Protein AF-A0A318UN88-F1 (afdb_monomer_lite)

Secondary structure (DSSP, 8-state):
-PPPPP----------------------------------------------------HHHHHHHHHHHHHHT-HHHHHHTEEEEEE-SGGGSSSHHHHHHHHHHHHH-TTTHHHHIIIIITEEEHHHIIIIIHHHHT-HHHHTTTT-TTTEEEEE-TTSGGGGTTSTT--HHHHHHPPEEEEEEEEE--BTTB--EEEEEEEEEETTEEEEEEEEEE-

Radius of gyration: 24.65 Å; chains: 1; bounding box: 78×68×44 Å

Sequence (219 aa):
MRKPFAFNAFYPDRTRLKYLLVLLPVFLSCSHGKSAEGQQGKAAAMTVAKAQGHSGENIEEVWKDFAQAIVANDAKRIAQLSADCIRCSECVINTPAEDDAFNDFKDENPDSWYDKLNTELSYIPIDRFIKEDEKLIFDQAAKSRLMDPSKVKIMDDNVNKKLYEKSCVAEQSDLDEAKLKEVLVTVSGPSNKSEGIQKVFTFIDTEEGYKFCGYSTIP

Foldseek 3Di:
DDDDDDPPPPDPPPPDPDDPDDDDDDDDDDDDDDDDDDDDDDDDPPPPPPPDDQVPDDVVVLLVQCLVCLLVLVLVSVCVQAFQWAQALCLCCVDPVSVVVLVVVCVVVVPCSVVCSQPPVRTGGSVCCSVPPSCSLCPPLNSVFSPPPVFKDKDWDLVCLVSCCVQNADPNVQSPVKTKMKIWGFSFPDDPVDNGKIKIWIWIGDSSGTHTHYIDMDD

Structure (mmCIF, N/CA/C/O backbone):
data_AF-A0A318UN88-F1
#
_entry.id   AF-A0A318UN88-F1
#
loop_
_atom_site.group_PDB
_atom_site.id
_atom_site.type_symbol
_atom_site.label_atom_id
_atom_site.label_alt_id
_atom_site.label_comp_id
_atom_site.label_asym_id
_atom_site.label_entity_id
_atom_site.label_seq_id
_atom_site.pdbx_PDB_ins_code
_atom_site.Cartn_x
_atom_site.Cartn_y
_atom_site.Cartn_z
_atom_site.occupancy
_atom_site.B_iso_or_equiv
_atom_site.auth_seq_id
_atom_site.auth_comp_id
_atom_site.auth_asym_id
_atom_site.auth_atom_id
_atom_site.pdbx_PDB_model_num
ATOM 1 N N . MET A 1 1 ? 22.418 -16.061 -27.429 1.00 34.44 1 MET A N 1
ATOM 2 C CA . MET A 1 1 ? 20.969 -16.240 -27.661 1.00 34.44 1 MET A CA 1
ATOM 3 C C . MET A 1 1 ? 20.295 -16.419 -26.308 1.00 34.44 1 MET A C 1
ATOM 5 O O . MET A 1 1 ? 20.389 -17.497 -25.735 1.00 34.44 1 MET A O 1
ATOM 9 N N . ARG A 1 2 ? 19.734 -15.345 -25.740 1.00 33.00 2 ARG A N 1
ATOM 10 C CA . ARG A 1 2 ? 18.928 -15.400 -24.510 1.00 33.00 2 ARG A CA 1
ATOM 11 C C . ARG A 1 2 ? 17.465 -15.547 -24.931 1.00 33.00 2 ARG A C 1
ATOM 13 O O . ARG A 1 2 ? 17.043 -14.880 -25.869 1.00 33.00 2 ARG A O 1
ATOM 20 N N . LYS A 1 3 ? 16.746 -16.491 -24.323 1.00 27.20 3 LYS A N 1
ATOM 21 C CA . LYS A 1 3 ? 15.313 -16.704 -24.573 1.00 27.20 3 LYS A CA 1
ATOM 22 C C . LYS A 1 3 ? 14.519 -15.530 -23.976 1.00 27.20 3 LYS A C 1
ATOM 24 O O . LYS A 1 3 ? 14.913 -15.079 -22.903 1.00 27.20 3 LYS A O 1
ATOM 29 N N . PRO A 1 4 ? 13.422 -15.081 -24.607 1.00 32.44 4 PRO A N 1
ATOM 30 C CA . PRO A 1 4 ? 12.518 -14.122 -23.986 1.00 32.44 4 PRO A CA 1
ATOM 31 C C . PRO A 1 4 ? 11.815 -14.789 -22.799 1.00 32.44 4 PRO A C 1
ATOM 33 O O . PRO A 1 4 ? 11.343 -15.927 -22.905 1.00 32.44 4 PRO A O 1
ATOM 36 N N . PHE A 1 5 ? 11.793 -14.102 -21.659 1.00 36.44 5 PHE A N 1
ATOM 37 C CA . PHE A 1 5 ? 10.977 -14.483 -20.513 1.00 36.44 5 PHE A CA 1
ATOM 38 C C . PHE A 1 5 ? 9.578 -13.920 -20.764 1.00 36.44 5 PHE A C 1
ATOM 40 O O . PHE A 1 5 ? 9.408 -12.715 -20.914 1.00 36.44 5 PHE A O 1
ATOM 47 N N . ALA A 1 6 ? 8.586 -14.797 -20.893 1.00 30.64 6 ALA A N 1
ATOM 48 C CA . ALA A 1 6 ? 7.203 -14.378 -21.042 1.00 30.64 6 ALA A CA 1
ATOM 49 C C . ALA A 1 6 ? 6.709 -13.808 -19.707 1.00 30.64 6 ALA A C 1
ATOM 51 O O . ALA A 1 6 ? 6.769 -14.498 -18.685 1.00 30.64 6 ALA A O 1
ATOM 52 N N . PHE A 1 7 ? 6.174 -12.587 -19.734 1.00 35.38 7 PHE A N 1
ATOM 53 C CA . PHE A 1 7 ? 5.251 -12.079 -18.721 1.00 35.38 7 PHE A CA 1
ATOM 54 C C . PHE A 1 7 ? 3.983 -12.949 -18.795 1.00 35.38 7 PHE A C 1
ATOM 56 O O . PHE A 1 7 ? 3.007 -12.631 -19.470 1.00 35.38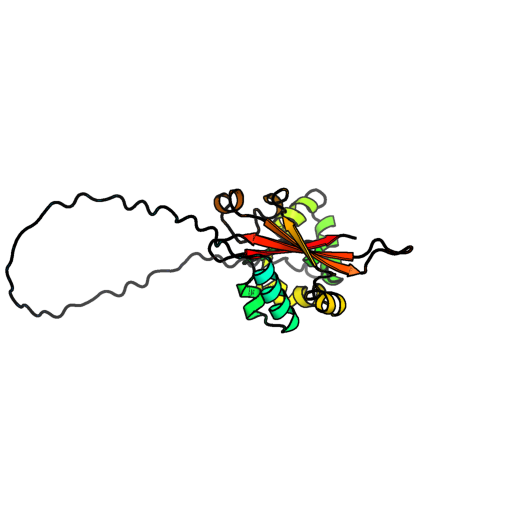 7 PHE A O 1
ATOM 63 N N . ASN A 1 8 ? 4.033 -14.142 -18.199 1.00 31.34 8 ASN A N 1
ATOM 64 C CA . ASN A 1 8 ? 2.868 -15.008 -18.094 1.00 31.34 8 ASN A CA 1
ATOM 65 C C . ASN A 1 8 ? 1.922 -14.376 -17.076 1.00 31.34 8 ASN A C 1
ATOM 67 O O . ASN A 1 8 ? 2.037 -14.613 -15.875 1.00 31.34 8 ASN A O 1
ATOM 71 N N . ALA A 1 9 ? 0.970 -13.593 -17.577 1.00 36.62 9 ALA A N 1
ATOM 72 C CA . ALA A 1 9 ? -0.276 -13.300 -16.892 1.00 36.62 9 ALA A CA 1
ATOM 73 C C . ALA A 1 9 ? -1.020 -14.628 -16.664 1.00 36.62 9 ALA A C 1
ATOM 75 O O . ALA A 1 9 ? -1.840 -15.060 -17.472 1.00 36.62 9 ALA A O 1
ATOM 76 N N . PHE A 1 10 ? -0.679 -15.329 -15.584 1.00 29.14 10 PHE A N 1
ATOM 77 C CA . PHE A 1 10 ? -1.391 -16.521 -15.146 1.00 29.14 10 PHE A CA 1
ATOM 78 C C . PHE A 1 10 ? -2.562 -16.076 -14.265 1.00 29.14 10 PHE A C 1
ATOM 80 O O . PHE A 1 10 ? -2.511 -16.167 -13.044 1.00 29.14 10 PHE A O 1
ATOM 87 N N . TYR A 1 11 ? -3.614 -15.557 -14.897 1.00 35.97 11 TYR A N 1
ATOM 88 C CA . TYR A 1 11 ? -4.925 -15.444 -14.264 1.00 35.97 11 TYR A CA 1
ATOM 89 C C . TYR A 1 11 ? -5.583 -16.832 -14.278 1.00 35.97 11 TYR A C 1
ATOM 91 O O . TYR A 1 11 ? -5.846 -17.358 -15.363 1.00 35.97 11 TYR A O 1
ATOM 99 N N . PRO A 1 12 ? -5.873 -17.468 -13.128 1.00 30.11 12 PRO A N 1
ATOM 100 C CA . PRO A 1 12 ? -6.731 -18.640 -13.125 1.00 30.11 12 PRO A CA 1
ATOM 101 C C . PRO A 1 12 ? -8.183 -18.212 -13.374 1.00 30.11 12 PRO A C 1
ATOM 103 O O . PRO A 1 12 ? -8.845 -17.630 -12.517 1.00 30.11 12 PRO A O 1
ATOM 106 N N . ASP A 1 13 ? -8.670 -18.544 -14.568 1.00 28.44 13 ASP A N 1
ATOM 107 C CA . ASP A 1 13 ? -10.077 -18.554 -14.964 1.00 28.44 13 ASP A CA 1
ATOM 108 C C . ASP A 1 13 ? -10.917 -19.353 -13.941 1.00 28.44 13 ASP A C 1
ATOM 110 O O . ASP A 1 13 ? -10.874 -20.586 -13.887 1.00 28.44 13 ASP A O 1
ATOM 114 N N . ARG A 1 14 ? -11.684 -18.651 -13.093 1.00 38.00 14 ARG A N 1
ATOM 115 C CA . ARG A 1 14 ? -12.707 -19.248 -12.218 1.00 38.00 14 ARG A CA 1
ATOM 116 C C . ARG A 1 14 ? -14.012 -19.460 -12.990 1.00 38.00 14 ARG A C 1
ATOM 118 O O . ARG A 1 14 ? -15.069 -18.984 -12.589 1.00 38.00 14 ARG A O 1
ATOM 125 N N . THR A 1 15 ? -13.986 -20.262 -14.049 1.00 38.62 15 THR A N 1
ATOM 126 C CA . THR A 1 15 ? -15.204 -20.877 -14.585 1.00 38.62 15 THR A CA 1
ATOM 127 C C . THR A 1 15 ? -15.070 -22.394 -14.615 1.00 38.62 15 THR A C 1
ATOM 129 O O . THR A 1 15 ? -14.500 -22.976 -15.532 1.00 38.62 15 THR A O 1
ATOM 132 N N . ARG A 1 16 ? -15.623 -23.050 -13.579 1.00 34.69 16 ARG A N 1
ATOM 133 C CA . ARG A 1 16 ? -16.322 -24.360 -13.611 1.00 34.69 16 ARG A CA 1
ATOM 134 C C . ARG A 1 16 ? -16.465 -24.933 -12.198 1.00 34.69 16 ARG A C 1
ATOM 136 O O . ARG A 1 16 ? -15.817 -25.913 -11.842 1.00 34.69 16 ARG A O 1
ATOM 143 N N . LEU A 1 17 ? -17.409 -24.403 -11.422 1.00 34.25 17 LEU A N 1
ATOM 144 C CA . LEU A 1 17 ? -18.038 -25.207 -10.375 1.00 34.25 17 LEU A CA 1
ATOM 145 C C . LEU A 1 17 ? -19.145 -26.036 -11.044 1.00 34.25 17 LEU A C 1
ATOM 147 O O . LEU A 1 17 ? -20.281 -25.595 -11.204 1.00 34.25 17 LEU A O 1
ATOM 151 N N . LYS A 1 18 ? -18.786 -27.222 -11.547 1.00 36.69 18 LYS A N 1
ATOM 152 C CA . LYS A 1 18 ? -19.774 -28.194 -12.026 1.00 36.69 18 LYS A CA 1
ATOM 153 C C . LYS A 1 18 ? -20.404 -28.859 -10.808 1.00 36.69 18 LYS A C 1
ATOM 155 O O . LYS A 1 18 ? -19.759 -29.658 -10.136 1.00 36.69 18 LYS A O 1
ATOM 160 N N . TYR A 1 19 ? -21.661 -28.514 -10.551 1.00 40.12 19 TYR A N 1
ATOM 161 C CA . TYR A 1 19 ? -22.560 -29.228 -9.653 1.00 40.12 19 TYR A CA 1
ATOM 162 C C . TYR A 1 19 ? -22.506 -30.734 -9.938 1.00 40.12 19 TYR A C 1
ATOM 164 O O . TYR A 1 1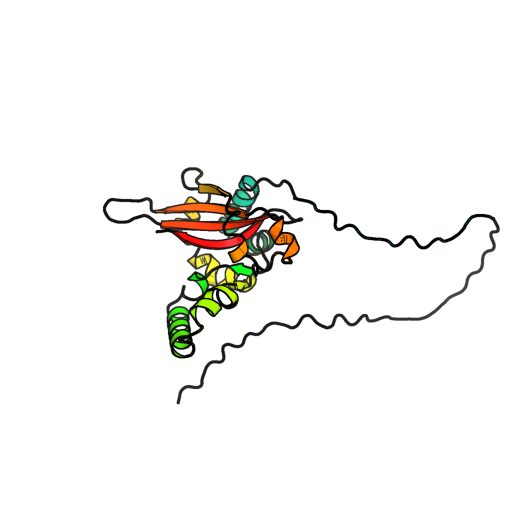9 ? -22.912 -31.179 -11.013 1.00 40.12 19 TYR A O 1
ATOM 172 N N . LEU A 1 20 ? -22.020 -31.522 -8.975 1.00 36.34 20 LEU A N 1
ATOM 173 C CA . LEU A 1 20 ? -22.226 -32.965 -8.975 1.00 36.34 20 LEU A CA 1
ATOM 174 C C . LEU A 1 20 ? -23.536 -33.245 -8.235 1.00 36.34 20 LEU A C 1
ATOM 176 O O . LEU A 1 20 ? -23.592 -33.348 -7.013 1.00 36.34 20 LEU A O 1
ATOM 180 N N . LEU A 1 21 ? -24.608 -33.293 -9.015 1.00 36.00 21 LEU A N 1
ATOM 181 C CA . LEU A 1 21 ? -25.939 -33.693 -8.592 1.00 36.00 21 LEU A CA 1
ATOM 182 C C . LEU A 1 21 ? -25.949 -35.231 -8.534 1.00 36.00 21 LEU A C 1
ATOM 184 O O . LEU A 1 21 ? -26.027 -35.889 -9.569 1.00 36.00 21 LEU A O 1
ATOM 188 N N . VAL A 1 22 ? -25.802 -35.813 -7.341 1.00 41.47 22 VAL A N 1
ATOM 189 C CA . VAL A 1 22 ? -25.997 -37.258 -7.141 1.00 41.47 22 VAL A CA 1
ATOM 190 C C . VAL A 1 22 ? -27.464 -37.489 -6.800 1.00 41.47 22 VAL A C 1
ATOM 192 O O . VAL A 1 22 ? -27.947 -37.081 -5.747 1.00 41.47 22 VAL A O 1
ATOM 195 N N . LEU A 1 23 ? -28.175 -38.120 -7.732 1.00 38.22 23 LEU A N 1
ATOM 196 C CA . LEU A 1 23 ? -29.548 -38.583 -7.580 1.00 38.22 23 LEU A CA 1
ATOM 197 C C . LEU A 1 23 ? -29.583 -40.081 -7.232 1.00 38.22 23 LEU A C 1
ATOM 199 O O . LEU A 1 23 ? -28.820 -40.858 -7.803 1.00 38.22 23 LEU A O 1
ATOM 203 N N . LEU A 1 24 ? -30.605 -40.423 -6.427 1.00 33.75 24 LEU A N 1
ATOM 204 C CA . LEU A 1 24 ? -31.294 -41.721 -6.221 1.00 33.75 24 LEU A CA 1
ATOM 205 C C . LEU A 1 24 ? -30.850 -42.606 -5.031 1.00 33.75 24 LEU A C 1
ATOM 207 O O . LEU A 1 24 ? -29.667 -42.633 -4.711 1.00 33.75 24 LEU A O 1
ATOM 211 N N . PRO A 1 25 ? -31.741 -43.470 -4.472 1.00 44.00 25 PRO A N 1
ATOM 212 C CA . PRO A 1 25 ? -33.216 -43.439 -4.436 1.00 44.00 25 PRO A CA 1
ATOM 213 C C . PRO A 1 25 ? -33.859 -43.772 -3.060 1.00 44.00 25 PRO A C 1
ATOM 215 O O . PRO A 1 25 ? -33.329 -44.511 -2.239 1.00 44.00 25 PRO A O 1
ATOM 218 N N . VAL A 1 26 ? -35.074 -43.236 -2.889 1.00 40.16 26 VAL A N 1
ATOM 219 C CA . VAL A 1 26 ? -36.307 -43.808 -2.300 1.00 40.16 26 VAL A CA 1
ATOM 220 C C . VAL A 1 26 ? -36.186 -45.054 -1.400 1.00 40.16 26 VAL A C 1
ATOM 222 O O . VAL A 1 26 ? -35.977 -46.158 -1.894 1.00 40.16 26 VAL A O 1
ATOM 225 N N . PHE A 1 27 ? -36.581 -44.907 -0.128 1.00 39.31 27 PHE A N 1
ATOM 226 C CA . PHE A 1 27 ? -37.390 -45.922 0.556 1.00 39.31 27 PHE A CA 1
ATOM 227 C C . PHE A 1 27 ? -38.636 -45.294 1.185 1.00 39.31 27 PHE A C 1
ATOM 229 O O . PHE A 1 27 ? -38.575 -44.312 1.923 1.00 39.31 27 PHE A O 1
ATOM 236 N N . LEU A 1 28 ? -39.772 -45.893 0.823 1.00 41.41 28 LEU A N 1
ATOM 237 C CA . LEU A 1 28 ? -41.114 -45.677 1.341 1.00 41.41 28 LEU A CA 1
ATOM 238 C C . LEU A 1 28 ? -41.165 -45.809 2.867 1.00 41.41 28 LEU A C 1
ATOM 240 O O . LEU A 1 28 ? -40.676 -46.791 3.421 1.00 41.41 28 LEU A O 1
ATOM 244 N N . SER A 1 29 ? -41.945 -44.944 3.509 1.00 36.94 29 SER A N 1
ATOM 245 C CA . SER A 1 29 ? -42.891 -45.372 4.544 1.00 36.94 29 SER A CA 1
ATOM 246 C C . SER A 1 29 ? -44.048 -44.383 4.617 1.00 36.94 29 SER A C 1
ATOM 248 O O . SER A 1 29 ? -43.879 -43.211 4.940 1.00 36.94 29 SER A O 1
ATOM 250 N N . CYS A 1 30 ? -45.231 -44.875 4.254 1.00 32.41 30 CYS A N 1
ATOM 251 C CA . CYS A 1 30 ? -46.500 -44.197 4.442 1.00 32.41 30 CYS A CA 1
ATOM 252 C C . CYS A 1 30 ? -46.832 -44.096 5.933 1.00 32.41 30 CYS A C 1
ATOM 254 O O . CYS A 1 30 ? -46.839 -45.107 6.631 1.00 32.41 30 CYS A O 1
ATOM 256 N N . SER A 1 31 ? -47.283 -42.929 6.375 1.00 42.03 31 SER A N 1
ATOM 257 C CA . SER A 1 31 ? -48.245 -42.836 7.470 1.00 42.03 31 SER A CA 1
ATOM 258 C C . SER A 1 31 ? -49.208 -41.679 7.206 1.00 42.03 31 SER A C 1
ATOM 260 O O . SER A 1 31 ? -48.830 -40.564 6.859 1.00 42.03 31 SER A O 1
ATOM 262 N N . HIS A 1 32 ? -50.491 -42.027 7.263 1.00 36.50 32 HIS A N 1
ATOM 263 C CA . HIS A 1 32 ? -51.641 -41.173 7.008 1.00 36.50 32 HIS A CA 1
ATOM 264 C C . HIS A 1 32 ? -51.808 -40.121 8.111 1.00 36.50 32 HIS A C 1
ATOM 266 O O . HIS A 1 32 ? -51.834 -40.465 9.290 1.00 36.50 32 HIS A O 1
ATOM 272 N N . GLY A 1 33 ? -52.066 -38.874 7.719 1.00 35.12 33 GLY A N 1
ATOM 273 C CA . GLY A 1 33 ? -52.578 -37.828 8.603 1.00 35.12 33 GLY A CA 1
ATOM 274 C C . GLY A 1 33 ? -53.241 -36.720 7.790 1.00 35.12 33 GLY A C 1
ATOM 275 O O . GLY A 1 33 ? -52.561 -35.951 7.122 1.00 35.12 33 GLY A O 1
ATOM 276 N N . LYS A 1 34 ? -54.577 -36.684 7.799 1.00 36.00 34 LYS A N 1
ATOM 277 C CA . LYS A 1 34 ? -55.416 -35.646 7.179 1.00 36.00 34 LYS A CA 1
ATOM 278 C C . LYS A 1 34 ? -55.437 -34.371 8.035 1.00 36.00 34 LYS A C 1
ATOM 280 O O . LYS A 1 34 ? -55.620 -34.486 9.240 1.00 36.00 34 LYS A O 1
ATOM 285 N N . SER A 1 35 ? -55.356 -33.210 7.380 1.00 33.84 35 SER A N 1
ATOM 286 C CA . SER A 1 35 ? -56.120 -31.957 7.607 1.00 33.84 35 SER A CA 1
ATOM 287 C C . SER A 1 35 ? -55.414 -30.844 6.817 1.00 33.84 35 SER A C 1
ATOM 289 O O . SER A 1 35 ? -54.218 -30.663 6.982 1.00 33.84 35 SER A O 1
ATOM 291 N N . ALA A 1 36 ? -55.993 -30.295 5.749 1.00 32.84 36 ALA A N 1
ATOM 292 C CA . ALA A 1 36 ? -57.084 -29.315 5.665 1.00 32.84 36 ALA A CA 1
ATOM 293 C C . ALA A 1 36 ? -56.546 -27.875 5.511 1.00 32.84 36 ALA A C 1
ATOM 295 O O . ALA A 1 36 ? -55.803 -27.392 6.352 1.00 32.84 36 ALA A O 1
ATOM 296 N N . GLU A 1 37 ? -57.009 -27.253 4.419 1.00 29.58 37 GLU A N 1
ATOM 297 C CA . GLU A 1 37 ? -57.093 -25.816 4.111 1.00 29.58 37 GLU A CA 1
ATOM 298 C C . GLU A 1 37 ? -55.830 -24.981 3.843 1.00 29.58 37 GLU A C 1
ATOM 300 O O . GLU A 1 37 ? -54.922 -24.873 4.655 1.00 29.58 37 GLU A O 1
ATOM 305 N N . GLY A 1 38 ? -55.889 -24.239 2.725 1.00 28.09 38 GLY A N 1
ATOM 306 C CA . GLY A 1 38 ? -55.482 -22.832 2.742 1.00 28.09 38 GLY A CA 1
ATOM 307 C C . GLY A 1 38 ? -54.540 -22.352 1.636 1.00 28.09 38 GLY A C 1
ATOM 308 O O . GLY A 1 38 ? -53.333 -22.378 1.793 1.00 28.09 38 GLY A O 1
ATOM 309 N N . GLN A 1 39 ? -55.139 -21.774 0.589 1.00 32.56 39 GLN A N 1
ATOM 310 C CA . GLN A 1 39 ? -54.700 -20.542 -0.098 1.00 32.56 39 GLN A CA 1
ATOM 311 C C . GLN A 1 39 ? -53.448 -20.522 -1.010 1.00 32.56 39 GLN A C 1
ATOM 313 O O . GLN A 1 39 ? -52.303 -20.444 -0.589 1.00 32.56 39 GLN A O 1
ATOM 318 N N . GLN A 1 40 ? -53.755 -20.412 -2.312 1.00 32.62 40 GLN A N 1
ATOM 319 C CA . GLN A 1 40 ? -53.240 -19.417 -3.274 1.00 32.62 40 GLN A CA 1
ATOM 320 C C . GLN A 1 40 ? -51.746 -19.050 -3.211 1.00 32.62 40 GLN A C 1
ATOM 322 O O . GLN A 1 40 ? -51.346 -18.043 -2.632 1.00 32.62 40 GLN A O 1
ATOM 327 N N . GLY A 1 41 ? -50.945 -19.775 -3.994 1.00 30.14 41 GLY A N 1
ATOM 328 C CA . GLY A 1 41 ? -49.630 -19.314 -4.428 1.00 30.14 41 GLY A CA 1
ATOM 329 C C . GLY A 1 41 ? -49.745 -18.188 -5.459 1.00 30.14 41 GLY A C 1
ATOM 330 O O . GLY A 1 41 ? -49.973 -18.441 -6.641 1.00 30.14 41 GLY A O 1
ATOM 331 N N . LYS A 1 42 ? -49.555 -16.939 -5.024 1.00 37.97 42 LYS A N 1
ATOM 332 C CA . LYS A 1 42 ? -48.996 -15.890 -5.885 1.00 37.97 42 LYS A CA 1
ATOM 333 C C . LYS A 1 42 ? -47.484 -15.933 -5.714 1.00 37.97 42 LYS A C 1
ATOM 335 O O . LYS A 1 42 ? -46.987 -15.775 -4.604 1.00 37.97 42 LYS A O 1
ATOM 340 N N . ALA A 1 43 ? -46.772 -16.165 -6.813 1.00 35.94 43 ALA A N 1
ATOM 341 C CA . ALA A 1 43 ? -45.325 -16.043 -6.869 1.00 35.94 43 ALA A CA 1
ATOM 342 C C . ALA A 1 43 ? -44.938 -14.605 -6.496 1.00 35.94 43 ALA A C 1
ATOM 344 O O . ALA A 1 43 ? -45.146 -13.673 -7.273 1.00 35.94 43 ALA A O 1
ATOM 345 N N . ALA A 1 44 ? -44.421 -14.423 -5.283 1.00 34.44 44 ALA A N 1
ATOM 346 C CA . ALA A 1 44 ? -43.698 -13.218 -4.935 1.00 34.44 44 ALA A CA 1
ATOM 347 C C . ALA A 1 44 ? -42.365 -13.280 -5.683 1.00 34.44 44 ALA A C 1
ATOM 349 O O . ALA A 1 44 ? -41.550 -14.172 -5.441 1.00 34.44 44 ALA A O 1
ATOM 350 N N . ALA A 1 45 ? -42.170 -12.360 -6.627 1.00 35.38 45 ALA A N 1
ATOM 351 C CA . ALA A 1 45 ? -40.845 -12.050 -7.128 1.00 35.38 45 ALA A CA 1
ATOM 352 C C . ALA A 1 45 ? -40.006 -11.636 -5.916 1.00 35.38 45 ALA A C 1
ATOM 354 O O . ALA A 1 45 ? -40.239 -10.590 -5.310 1.00 35.38 45 ALA A O 1
ATOM 355 N N . MET A 1 46 ? -39.096 -12.517 -5.510 1.00 32.25 46 MET A N 1
ATOM 356 C CA . MET A 1 46 ? -38.146 -12.257 -4.444 1.00 32.25 46 MET A CA 1
ATOM 357 C C . MET A 1 46 ? -37.065 -11.359 -5.040 1.00 32.25 46 MET A C 1
ATOM 359 O O . MET A 1 46 ? -36.009 -11.817 -5.467 1.00 32.25 46 MET A O 1
ATOM 363 N N . THR A 1 47 ? -37.371 -10.070 -5.154 1.00 36.16 47 THR A N 1
ATOM 364 C CA . THR A 1 47 ? -36.350 -9.056 -5.378 1.00 36.16 47 THR A CA 1
ATOM 365 C C . THR A 1 47 ? -35.540 -9.011 -4.091 1.00 36.16 47 THR A C 1
ATOM 367 O O . THR A 1 47 ? -35.971 -8.435 -3.093 1.00 36.16 47 THR A O 1
ATOM 370 N N . VAL A 1 48 ? -34.401 -9.700 -4.079 1.00 38.38 48 VAL A N 1
ATOM 371 C CA . VAL A 1 48 ? -33.392 -9.512 -3.040 1.00 38.38 48 VAL A CA 1
ATOM 372 C C . VAL A 1 48 ? -32.864 -8.099 -3.248 1.00 38.38 48 VAL A C 1
ATOM 374 O O . VAL A 1 48 ? -32.035 -7.857 -4.121 1.00 38.38 48 VAL A O 1
ATOM 377 N N . ALA A 1 49 ? -33.417 -7.140 -2.508 1.00 40.72 49 ALA A N 1
ATOM 378 C CA . ALA A 1 49 ? -32.763 -5.859 -2.327 1.00 40.72 49 ALA A CA 1
ATOM 379 C C . ALA A 1 49 ? -31.407 -6.159 -1.676 1.00 40.72 49 ALA A C 1
ATOM 381 O O . ALA A 1 49 ? -31.367 -6.723 -0.580 1.00 40.72 49 ALA A O 1
ATOM 382 N N . LYS A 1 50 ? -30.312 -5.855 -2.384 1.00 35.25 50 LYS A N 1
ATOM 383 C CA . LYS A 1 50 ? -28.955 -5.875 -1.829 1.00 35.25 50 LYS A CA 1
ATOM 384 C C . LYS A 1 50 ? -28.995 -4.946 -0.614 1.00 35.25 50 LYS A C 1
ATOM 386 O O . LYS A 1 50 ? -29.315 -3.766 -0.750 1.00 35.25 50 LYS A O 1
ATOM 391 N N . ALA A 1 51 ? -28.832 -5.509 0.579 1.00 37.34 51 ALA A N 1
ATOM 392 C CA . ALA A 1 51 ? -28.831 -4.741 1.809 1.00 37.34 51 ALA A CA 1
ATOM 393 C C . ALA A 1 51 ? -27.547 -3.910 1.822 1.00 37.34 51 ALA A C 1
ATOM 395 O O . ALA A 1 51 ? -26.488 -4.420 2.156 1.00 37.34 51 ALA A O 1
ATOM 396 N N . GLN A 1 52 ? -27.650 -2.647 1.411 1.00 43.47 52 GLN A N 1
ATOM 397 C CA . GLN A 1 52 ? -26.572 -1.670 1.505 1.00 43.47 52 GLN A CA 1
ATOM 398 C C . GLN A 1 52 ? -26.233 -1.458 2.984 1.00 43.47 52 GLN A C 1
ATOM 400 O O . GLN A 1 52 ? -26.933 -0.746 3.706 1.00 43.47 52 GLN A O 1
ATOM 405 N N . GLY A 1 53 ? -25.182 -2.129 3.446 1.00 42.00 53 GLY A N 1
ATOM 406 C CA . GLY A 1 53 ? -24.620 -1.962 4.775 1.00 42.00 53 GLY A CA 1
ATOM 407 C C . GLY A 1 53 ? -23.277 -1.260 4.676 1.00 42.00 53 GLY A C 1
ATOM 408 O O . GLY A 1 53 ? -22.261 -1.913 4.496 1.00 42.00 53 GLY A O 1
ATOM 409 N N . HIS A 1 54 ? -23.255 0.065 4.824 1.00 52.88 54 HIS A N 1
ATOM 410 C CA . HIS A 1 54 ? -22.037 0.735 5.278 1.00 52.88 54 HIS A CA 1
ATOM 411 C C . HIS A 1 54 ? -21.752 0.218 6.690 1.00 52.88 54 HIS A C 1
ATOM 413 O O . HIS A 1 54 ? -22.572 0.427 7.588 1.00 52.88 54 HIS A O 1
ATOM 419 N N . SER A 1 55 ? -20.622 -0.462 6.879 1.00 56.88 55 SER A N 1
ATOM 420 C CA . SER A 1 55 ? -20.278 -1.145 8.135 1.00 56.88 55 SER A CA 1
ATOM 421 C C . SER A 1 55 ? -20.237 -0.210 9.354 1.00 56.88 55 SER A C 1
ATOM 423 O O . SER A 1 55 ? -20.336 -0.661 10.493 1.00 56.88 55 SER A O 1
ATOM 425 N N . GLY A 1 56 ? -20.119 1.108 9.138 1.00 60.09 56 GLY A N 1
ATOM 426 C CA . GLY A 1 56 ? -20.010 2.093 10.214 1.00 60.09 56 GLY A CA 1
ATOM 427 C C . GLY A 1 56 ? -18.729 1.934 11.037 1.00 60.09 56 GLY A C 1
ATOM 428 O O . GLY A 1 56 ? -18.598 2.595 12.067 1.00 60.09 56 GLY A O 1
ATOM 429 N N . GLU A 1 57 ? -17.801 1.075 10.601 1.00 74.31 57 GLU A N 1
ATOM 430 C CA . GLU A 1 57 ? -16.553 0.816 11.303 1.00 74.31 57 GLU A CA 1
ATOM 431 C C . GLU A 1 57 ? -15.665 2.061 11.337 1.00 74.31 57 GLU A C 1
ATOM 433 O O . GLU A 1 57 ? -15.589 2.856 10.395 1.00 74.31 57 GLU A O 1
ATOM 438 N N . ASN A 1 58 ? -14.975 2.234 12.463 1.00 90.25 58 ASN A N 1
ATOM 439 C CA . ASN A 1 58 ? -14.050 3.334 12.658 1.00 90.25 58 ASN A CA 1
ATOM 440 C C . ASN A 1 58 ? -12.695 2.995 12.017 1.00 90.25 58 ASN A C 1
ATOM 442 O O . ASN A 1 58 ? -11.997 2.084 12.461 1.00 90.25 58 ASN A O 1
ATOM 446 N N . ILE A 1 59 ? -12.287 3.779 11.016 1.00 94.75 59 ILE A N 1
ATOM 447 C CA . ILE A 1 59 ? -10.988 3.643 10.344 1.00 94.75 59 ILE A CA 1
ATOM 448 C C . ILE A 1 59 ? -9.792 3.681 11.312 1.00 94.75 59 ILE A C 1
ATOM 450 O O . ILE A 1 59 ? -8.781 3.042 11.044 1.00 94.75 59 ILE A O 1
ATOM 454 N N . GLU A 1 60 ? -9.883 4.370 12.453 1.00 95.56 60 GLU A N 1
ATOM 455 C CA . GLU A 1 60 ? -8.815 4.372 13.463 1.00 95.56 60 GLU A CA 1
ATOM 456 C C . GLU A 1 60 ? -8.597 2.984 14.081 1.00 95.56 60 GLU A C 1
ATOM 458 O O . GLU A 1 60 ? -7.458 2.577 14.321 1.00 95.56 60 GLU A O 1
ATOM 463 N N . GLU A 1 61 ? -9.679 2.240 14.322 1.00 95.31 61 GLU A N 1
ATOM 464 C CA . GLU A 1 61 ? -9.619 0.885 14.877 1.00 95.31 61 GLU A CA 1
ATOM 465 C C . GLU A 1 61 ? -9.106 -0.105 13.832 1.00 95.31 61 GLU A C 1
ATOM 467 O O . GLU A 1 61 ? -8.215 -0.903 14.130 1.00 95.31 61 GLU A O 1
ATOM 472 N N . VAL A 1 62 ? -9.593 0.013 12.592 1.00 96.62 62 VAL A N 1
ATOM 473 C CA . VAL A 1 62 ? -9.126 -0.800 11.460 1.00 96.62 62 VAL A CA 1
ATOM 474 C C . VAL A 1 62 ? -7.642 -0.558 11.190 1.00 96.62 62 VAL A C 1
ATOM 476 O O . VAL A 1 62 ? -6.876 -1.512 11.057 1.00 96.62 62 VAL A O 1
ATOM 479 N N . TRP A 1 63 ? -7.201 0.705 11.177 1.00 97.94 63 TRP A N 1
ATOM 480 C CA . TRP A 1 63 ? -5.788 1.047 11.031 1.00 97.94 63 TRP A CA 1
ATOM 481 C C . TRP A 1 63 ? -4.944 0.421 12.138 1.00 97.94 63 TRP A C 1
ATOM 483 O O . TRP A 1 63 ? -3.890 -0.151 11.865 1.00 97.94 63 TRP A O 1
ATOM 493 N N . LYS A 1 64 ? -5.400 0.510 13.391 1.00 97.56 64 LYS A N 1
ATOM 494 C CA . LYS A 1 64 ? -4.676 -0.046 14.534 1.00 97.56 64 LYS A CA 1
ATOM 495 C C . LYS A 1 64 ? -4.490 -1.558 14.403 1.00 97.56 64 LYS A C 1
ATOM 497 O O . LYS A 1 64 ? -3.394 -2.045 14.669 1.00 97.56 64 LYS A O 1
ATOM 502 N N . ASP A 1 65 ? -5.526 -2.285 13.997 1.00 97.75 65 ASP A N 1
ATOM 503 C CA . ASP A 1 65 ? -5.451 -3.732 13.777 1.00 97.75 65 ASP A CA 1
ATOM 504 C C . ASP A 1 65 ? -4.529 -4.077 12.597 1.00 97.75 65 ASP A C 1
ATOM 506 O O . ASP A 1 65 ? -3.627 -4.907 12.722 1.00 97.75 65 ASP A O 1
ATOM 510 N N . PHE A 1 66 ? -4.653 -3.353 11.481 1.00 98.38 66 PHE A N 1
ATOM 511 C CA . PHE A 1 66 ? -3.774 -3.526 10.326 1.00 98.38 66 PHE A CA 1
ATOM 512 C C . PHE A 1 66 ? -2.301 -3.287 10.685 1.00 98.38 66 PHE A C 1
ATOM 514 O O . PHE A 1 66 ? -1.442 -4.130 10.424 1.00 98.38 66 PHE A O 1
ATOM 521 N N . ALA A 1 67 ? -1.997 -2.178 11.361 1.00 98.31 67 ALA A N 1
ATOM 522 C CA . ALA A 1 67 ? -0.651 -1.850 11.815 1.00 98.31 67 ALA A CA 1
ATOM 523 C C . ALA A 1 67 ? -0.094 -2.897 12.797 1.00 98.31 67 ALA A C 1
ATOM 525 O O . ALA A 1 67 ? 1.082 -3.259 12.712 1.00 98.31 67 ALA A O 1
ATOM 526 N N . GLN A 1 68 ? -0.925 -3.431 13.699 1.00 98.38 68 GLN A N 1
ATOM 527 C CA . GLN A 1 68 ? -0.535 -4.526 14.591 1.00 98.38 68 GLN A CA 1
ATOM 528 C C . GLN A 1 68 ? -0.216 -5.809 13.821 1.00 98.38 68 GLN A C 1
ATOM 530 O O . GLN A 1 68 ? 0.808 -6.434 14.099 1.00 98.38 68 GLN A O 1
ATOM 535 N N . ALA A 1 69 ? -1.035 -6.173 12.834 1.00 98.44 69 ALA A N 1
ATOM 536 C CA . ALA A 1 69 ? -0.796 -7.332 11.984 1.00 98.44 69 ALA A CA 1
ATOM 537 C C . ALA A 1 69 ? 0.525 -7.209 11.203 1.00 98.44 69 ALA A C 1
ATOM 539 O O . ALA A 1 69 ? 1.300 -8.166 11.154 1.00 98.44 69 ALA A O 1
ATOM 540 N N . ILE A 1 70 ? 0.845 -6.016 10.685 1.00 98.31 70 ILE A N 1
ATOM 541 C CA . ILE A 1 70 ? 2.134 -5.729 10.034 1.00 98.31 70 ILE A CA 1
ATOM 542 C C . ILE A 1 70 ? 3.311 -5.898 11.006 1.00 98.31 70 ILE A C 1
ATOM 544 O O . ILE A 1 70 ? 4.303 -6.555 10.682 1.00 98.31 70 ILE A O 1
ATOM 548 N N . VAL A 1 71 ? 3.221 -5.338 12.217 1.00 97.38 71 VAL A N 1
ATOM 549 C CA . VAL A 1 71 ? 4.286 -5.459 13.232 1.00 97.38 71 VAL A CA 1
ATOM 550 C C . VAL A 1 71 ? 4.472 -6.914 13.678 1.00 97.38 71 VAL A C 1
ATOM 552 O O . VAL A 1 71 ? 5.603 -7.361 13.874 1.00 97.38 71 VAL A O 1
ATOM 555 N N . ALA A 1 72 ? 3.379 -7.669 13.799 1.00 97.56 72 ALA A N 1
ATOM 556 C CA . ALA A 1 72 ? 3.392 -9.085 14.153 1.00 97.56 72 ALA A CA 1
ATOM 557 C C . ALA A 1 72 ? 3.822 -10.007 12.995 1.00 97.56 72 ALA A C 1
ATOM 559 O O . ALA A 1 72 ? 4.072 -11.189 13.228 1.00 97.56 72 ALA A O 1
ATOM 560 N N . ASN A 1 73 ? 3.949 -9.483 11.769 1.00 96.56 73 ASN A N 1
ATOM 561 C CA . ASN A 1 73 ? 4.119 -10.257 10.534 1.00 96.56 73 ASN A CA 1
ATOM 562 C C . ASN A 1 73 ? 3.006 -11.312 10.345 1.00 96.56 73 ASN A C 1
ATOM 564 O O . ASN A 1 73 ? 3.255 -12.428 9.882 1.00 96.56 73 ASN A O 1
ATOM 568 N N . ASP A 1 74 ? 1.770 -10.971 10.721 1.00 98.31 74 ASP A N 1
ATOM 569 C CA . ASP A 1 74 ? 0.600 -11.838 10.571 1.00 98.31 74 ASP A CA 1
ATOM 570 C C . ASP A 1 74 ? 0.040 -11.732 9.147 1.00 98.31 74 ASP A C 1
ATOM 572 O O . ASP A 1 74 ? -0.941 -11.039 8.878 1.00 98.31 74 ASP A O 1
ATOM 576 N N . ALA A 1 75 ? 0.678 -12.449 8.220 1.00 98.00 75 ALA A N 1
ATOM 577 C CA . ALA A 1 75 ? 0.279 -12.521 6.814 1.00 98.00 75 ALA A CA 1
ATOM 578 C C . ALA A 1 75 ? -1.211 -12.851 6.626 1.00 98.00 75 ALA A C 1
ATOM 580 O O . ALA A 1 75 ? -1.866 -12.311 5.735 1.00 98.00 75 ALA A O 1
ATOM 581 N N . LYS A 1 76 ? -1.771 -13.720 7.477 1.00 98.31 76 LYS A N 1
ATOM 582 C CA . LYS A 1 76 ? -3.180 -14.104 7.379 1.00 98.31 76 LYS A CA 1
ATOM 583 C C . LYS A 1 76 ? -4.083 -12.933 7.752 1.00 98.31 76 LYS A C 1
ATOM 585 O O . LYS A 1 76 ? -5.064 -12.692 7.050 1.00 98.31 76 LYS A O 1
ATOM 590 N N . ARG A 1 77 ? -3.767 -12.210 8.830 1.00 98.12 77 ARG A N 1
ATOM 591 C CA . ARG A 1 77 ? -4.552 -11.043 9.243 1.00 98.12 77 ARG A CA 1
ATOM 592 C C . ARG A 1 77 ? -4.401 -9.881 8.265 1.00 98.12 77 ARG A C 1
ATOM 594 O O . ARG A 1 77 ? -5.410 -9.270 7.933 1.00 98.12 77 ARG A O 1
ATOM 601 N N . ILE A 1 78 ? -3.197 -9.645 7.735 1.00 98.31 78 ILE A N 1
ATOM 602 C CA . ILE A 1 78 ? -2.959 -8.646 6.678 1.00 98.31 78 ILE A CA 1
ATOM 603 C C . ILE A 1 78 ? -3.876 -8.926 5.484 1.00 98.31 78 ILE A C 1
ATOM 605 O O . ILE A 1 78 ? -4.602 -8.031 5.064 1.00 98.31 78 ILE A O 1
ATOM 609 N N . ALA A 1 79 ? -3.915 -10.169 4.992 1.00 96.81 79 ALA A N 1
ATOM 610 C CA . ALA A 1 79 ? -4.786 -10.542 3.879 1.00 96.81 79 ALA A CA 1
ATOM 611 C C . ALA A 1 79 ? -6.278 -10.323 4.193 1.00 96.81 79 ALA A C 1
ATOM 613 O O . ALA A 1 79 ? -7.004 -9.793 3.365 1.00 96.81 79 ALA A O 1
ATOM 614 N N . GLN A 1 80 ? -6.741 -10.676 5.398 1.00 95.75 80 GLN A N 1
ATOM 615 C CA . GLN A 1 80 ? -8.145 -10.487 5.805 1.00 95.75 80 GLN A CA 1
ATOM 616 C C . GLN A 1 80 ? -8.577 -9.015 5.882 1.00 95.75 80 GLN A C 1
ATOM 618 O O . GLN A 1 80 ? -9.745 -8.699 5.642 1.00 95.75 80 GLN A O 1
ATOM 623 N N . LEU A 1 81 ? -7.648 -8.136 6.259 1.00 96.12 81 LEU A N 1
ATOM 624 C CA . LEU A 1 81 ? -7.853 -6.689 6.364 1.00 96.12 81 LEU A CA 1
ATOM 625 C C . LEU A 1 81 ? -7.605 -5.959 5.036 1.00 96.12 81 LEU A C 1
ATOM 627 O O . LEU A 1 81 ? -7.672 -4.732 4.987 1.00 96.12 81 LEU A O 1
ATOM 631 N N . SER A 1 82 ? -7.307 -6.696 3.968 1.00 95.25 82 SER A N 1
ATOM 632 C CA . SER A 1 82 ? -6.979 -6.154 2.655 1.00 95.25 82 SER A CA 1
ATOM 633 C C . SER A 1 82 ? -8.015 -6.540 1.608 1.00 95.25 82 SER A C 1
ATOM 635 O O . SER A 1 82 ? -8.789 -7.480 1.76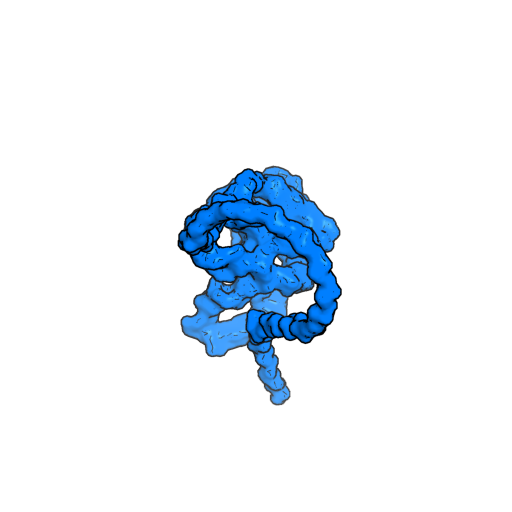7 1.00 95.25 82 SER A O 1
ATOM 637 N N . ALA A 1 83 ? -7.997 -5.782 0.525 1.00 93.12 83 ALA A N 1
ATOM 638 C CA . ALA A 1 83 ? -8.553 -6.124 -0.768 1.00 93.12 83 ALA A CA 1
ATOM 639 C C . ALA A 1 83 ? -7.922 -7.397 -1.356 1.00 93.12 83 ALA A C 1
ATOM 641 O O . ALA A 1 83 ? -6.796 -7.748 -0.998 1.00 93.12 83 ALA A O 1
ATOM 642 N N . ASP A 1 84 ? -8.565 -8.004 -2.361 1.00 91.75 84 ASP A N 1
ATOM 643 C CA . ASP A 1 84 ? -7.961 -9.111 -3.123 1.00 91.75 84 ASP A CA 1
ATOM 644 C C . ASP A 1 84 ? -6.730 -8.661 -3.938 1.00 91.75 84 ASP A C 1
ATOM 646 O O . ASP A 1 84 ? -5.862 -9.472 -4.274 1.00 91.75 84 ASP A O 1
ATOM 650 N N . CYS A 1 85 ? -6.623 -7.364 -4.247 1.00 92.81 85 CYS A N 1
ATOM 651 C CA . CYS A 1 85 ? -5.429 -6.768 -4.833 1.00 92.81 85 CYS A CA 1
ATOM 652 C C . CYS A 1 85 ? -5.184 -5.341 -4.330 1.00 92.81 85 CYS A C 1
ATOM 654 O O . CYS A 1 85 ? -6.117 -4.602 -4.016 1.00 92.81 85 CYS A O 1
ATOM 656 N N . ILE A 1 86 ? -3.912 -4.953 -4.294 1.00 94.38 86 ILE A N 1
ATOM 657 C CA . ILE A 1 86 ? -3.428 -3.658 -3.826 1.00 94.38 86 ILE A CA 1
ATOM 658 C C . ILE A 1 86 ? -2.971 -2.835 -5.022 1.00 94.38 86 ILE A C 1
ATOM 660 O O . ILE A 1 86 ? -2.123 -3.278 -5.798 1.00 94.38 86 ILE A O 1
ATOM 664 N N . ARG A 1 87 ? -3.485 -1.611 -5.151 1.00 93.94 87 ARG A N 1
ATOM 665 C CA . ARG A 1 87 ? -2.935 -0.638 -6.091 1.00 93.94 87 ARG A CA 1
ATOM 666 C C . ARG A 1 87 ? -1.592 -0.123 -5.569 1.00 93.94 87 ARG A C 1
ATOM 668 O O . ARG A 1 87 ? -1.554 0.604 -4.582 1.00 93.94 87 ARG A O 1
ATOM 675 N N . CYS A 1 88 ? -0.505 -0.478 -6.237 1.00 94.69 88 CYS A N 1
ATOM 676 C CA . CYS A 1 88 ? 0.858 -0.129 -5.867 1.00 94.69 88 CYS A CA 1
ATOM 677 C C . CYS A 1 88 ? 1.737 -0.019 -7.122 1.00 94.69 88 CYS A C 1
ATOM 679 O O . CYS A 1 88 ? 2.269 -1.013 -7.613 1.00 94.69 88 CYS A O 1
ATOM 681 N N . SER A 1 89 ? 1.914 1.196 -7.647 1.00 93.62 89 SER A N 1
ATOM 682 C CA . SER A 1 89 ? 2.800 1.422 -8.800 1.00 93.62 89 SER A CA 1
ATOM 683 C C . SER A 1 89 ? 4.270 1.204 -8.454 1.00 93.62 89 SER A C 1
ATOM 685 O O . SER A 1 89 ? 5.041 0.743 -9.287 1.00 93.62 89 SER A O 1
ATOM 687 N N . GLU A 1 90 ? 4.652 1.489 -7.208 1.00 93.62 90 GLU A N 1
ATOM 688 C CA . GLU A 1 90 ? 6.008 1.252 -6.709 1.00 93.62 90 GLU A CA 1
ATOM 689 C C . GLU A 1 90 ? 6.359 -0.242 -6.696 1.00 93.62 90 GLU A C 1
ATOM 691 O O . GLU A 1 90 ? 7.503 -0.591 -6.949 1.00 93.62 90 GLU A O 1
ATOM 696 N N . CYS A 1 91 ? 5.382 -1.135 -6.507 1.00 95.50 91 CYS A N 1
ATOM 697 C CA . CYS A 1 91 ? 5.572 -2.592 -6.513 1.00 95.50 91 CYS A CA 1
ATOM 698 C C . CYS A 1 91 ? 5.881 -3.167 -7.909 1.00 95.50 91 CYS A C 1
ATOM 700 O O . CYS A 1 91 ? 6.130 -4.359 -8.060 1.00 95.50 91 CYS A O 1
ATOM 702 N N . VAL A 1 92 ? 5.828 -2.338 -8.955 1.00 95.81 92 VAL A N 1
ATOM 703 C CA . VAL A 1 92 ? 6.238 -2.717 -10.316 1.00 95.81 92 VAL A CA 1
ATOM 704 C C . VAL A 1 92 ? 7.727 -2.431 -10.545 1.00 95.81 92 VAL A C 1
ATOM 706 O O . VAL A 1 92 ? 8.285 -2.904 -11.526 1.00 95.81 92 VAL A O 1
ATOM 709 N N . ILE A 1 93 ? 8.367 -1.660 -9.657 1.00 94.25 93 ILE A N 1
ATOM 710 C CA . ILE A 1 93 ? 9.745 -1.164 -9.803 1.00 94.25 93 ILE A CA 1
ATOM 711 C C . ILE A 1 93 ? 10.523 -1.162 -8.471 1.00 94.25 93 ILE A C 1
ATOM 713 O O . ILE A 1 93 ? 11.492 -0.419 -8.319 1.00 94.25 93 ILE A O 1
ATOM 717 N N . ASN A 1 94 ? 10.097 -1.930 -7.462 1.00 91.88 94 ASN A N 1
ATOM 718 C CA . ASN A 1 94 ? 10.694 -1.849 -6.120 1.00 91.88 94 ASN A CA 1
ATOM 719 C C . ASN A 1 94 ? 11.976 -2.686 -5.966 1.00 91.88 94 ASN A C 1
ATOM 721 O O . ASN A 1 94 ? 12.721 -2.480 -5.002 1.00 91.88 94 ASN A O 1
ATOM 725 N N . THR A 1 95 ? 12.274 -3.581 -6.913 1.00 93.62 95 THR A N 1
ATOM 726 C CA . THR A 1 95 ? 13.572 -4.252 -7.028 1.00 93.62 95 THR A CA 1
ATOM 727 C C . THR A 1 95 ? 14.310 -3.859 -8.311 1.00 93.62 95 THR A C 1
ATOM 729 O O . THR A 1 95 ? 13.673 -3.534 -9.312 1.00 93.62 95 THR A O 1
ATOM 732 N N . PRO A 1 96 ? 15.657 -3.959 -8.348 1.00 95.69 96 PRO A N 1
ATOM 733 C CA . PRO A 1 96 ? 16.416 -3.694 -9.573 1.00 95.69 96 PRO A CA 1
ATOM 734 C C . PRO A 1 96 ? 15.988 -4.565 -10.761 1.00 95.69 96 PRO A C 1
ATOM 736 O O . PRO A 1 96 ? 15.983 -4.104 -11.892 1.00 95.69 96 PRO A O 1
ATOM 739 N N . ALA A 1 97 ? 15.609 -5.822 -10.508 1.00 95.44 97 ALA A N 1
ATOM 740 C CA . ALA A 1 97 ? 15.172 -6.729 -11.565 1.00 95.44 97 ALA A CA 1
ATOM 741 C C . ALA A 1 97 ? 13.809 -6.329 -12.149 1.00 95.44 97 ALA A C 1
ATOM 743 O O . ALA A 1 97 ? 13.587 -6.488 -13.347 1.00 95.44 97 ALA A O 1
ATOM 744 N N . GLU A 1 98 ? 12.899 -5.829 -11.314 1.00 95.56 98 GLU A N 1
ATOM 745 C CA . GLU A 1 98 ? 11.607 -5.314 -11.767 1.00 95.56 98 GLU A CA 1
ATOM 746 C C . GLU A 1 98 ? 11.752 -3.966 -12.470 1.00 95.56 98 GLU A C 1
ATOM 748 O O . GLU A 1 98 ? 11.113 -3.771 -13.497 1.00 95.56 98 GLU A O 1
ATOM 753 N N . ASP A 1 99 ? 12.635 -3.083 -11.995 1.00 96.56 99 ASP A N 1
ATOM 754 C CA . ASP A 1 99 ? 12.945 -1.823 -12.681 1.00 96.56 99 ASP A CA 1
ATOM 755 C C . ASP A 1 99 ? 13.543 -2.073 -14.075 1.00 96.56 99 ASP A C 1
ATOM 757 O O . ASP A 1 99 ? 13.066 -1.515 -15.063 1.00 96.56 99 ASP A O 1
ATOM 761 N N . ASP A 1 100 ? 14.516 -2.984 -14.192 1.00 97.69 100 ASP A N 1
ATOM 762 C CA . ASP A 1 100 ? 15.072 -3.400 -15.486 1.00 97.69 100 ASP A CA 1
ATOM 763 C C . ASP A 1 100 ? 13.973 -3.959 -16.410 1.00 97.69 100 ASP A C 1
ATOM 765 O O . ASP A 1 100 ? 13.826 -3.514 -17.549 1.00 97.69 100 ASP A O 1
ATOM 769 N N . ALA A 1 101 ? 13.144 -4.884 -15.911 1.00 96.50 101 ALA A N 1
ATOM 770 C CA . ALA A 1 101 ? 12.055 -5.473 -16.691 1.00 96.50 101 ALA A CA 1
ATOM 771 C C . ALA A 1 101 ? 10.983 -4.445 -17.090 1.00 96.50 101 ALA A C 1
ATOM 773 O O . ALA A 1 101 ? 10.407 -4.530 -18.177 1.00 96.50 101 ALA A O 1
ATOM 774 N N . PHE A 1 102 ? 10.699 -3.467 -16.229 1.00 97.31 102 PHE A N 1
ATOM 775 C CA . PHE A 1 102 ? 9.755 -2.400 -16.526 1.00 97.31 102 PHE A CA 1
ATOM 776 C C . PHE A 1 102 ? 10.321 -1.412 -17.552 1.00 97.31 102 PHE A C 1
ATOM 778 O O . PHE A 1 102 ? 9.574 -0.912 -18.395 1.00 97.31 102 PHE A O 1
ATOM 785 N N . ASN A 1 103 ? 11.632 -1.161 -17.539 1.00 97.81 103 ASN A N 1
ATOM 786 C CA . ASN A 1 103 ? 12.296 -0.371 -18.573 1.00 97.81 103 ASN A CA 1
ATOM 787 C C . ASN A 1 103 ? 12.274 -1.082 -19.934 1.00 97.81 103 ASN A C 1
ATOM 789 O O . ASN A 1 103 ? 11.870 -0.454 -20.912 1.00 97.81 103 ASN A O 1
ATOM 793 N N . ASP A 1 104 ? 12.558 -2.387 -19.985 1.00 98.00 104 ASP A N 1
ATOM 794 C CA . ASP A 1 104 ? 12.381 -3.189 -21.207 1.00 98.00 104 ASP A CA 1
ATOM 795 C C . ASP A 1 104 ? 10.926 -3.108 -21.713 1.00 98.00 104 ASP A C 1
ATOM 797 O O . ASP A 1 104 ? 10.664 -2.841 -22.887 1.00 98.00 104 ASP A O 1
ATOM 801 N N . PHE A 1 105 ? 9.948 -3.251 -20.811 1.00 97.31 105 PHE A N 1
ATOM 802 C CA . PHE A 1 105 ? 8.530 -3.126 -21.151 1.00 97.31 105 PHE A CA 1
ATOM 803 C C . PHE A 1 105 ? 8.173 -1.744 -21.720 1.00 97.31 105 PHE A C 1
ATOM 805 O O . PHE A 1 105 ? 7.381 -1.662 -22.663 1.00 97.31 105 PHE A O 1
ATOM 812 N N . LYS A 1 106 ? 8.731 -0.660 -21.168 1.00 98.00 106 LYS A N 1
ATOM 813 C CA . LYS A 1 106 ? 8.523 0.707 -21.672 1.00 98.00 106 LYS A CA 1
ATOM 814 C C . LYS A 1 106 ? 9.068 0.871 -23.084 1.00 98.00 106 LYS A C 1
ATOM 816 O O . LYS A 1 106 ? 8.374 1.448 -23.919 1.00 98.00 106 LYS A O 1
ATOM 821 N N . ASP A 1 107 ? 10.255 0.337 -23.349 1.00 98.00 107 ASP A N 1
ATOM 822 C CA . ASP A 1 107 ? 10.883 0.384 -24.670 1.00 98.00 107 ASP A CA 1
ATOM 823 C C . ASP A 1 107 ? 10.066 -0.398 -25.712 1.00 98.00 107 ASP A C 1
ATOM 825 O O . ASP A 1 107 ? 9.940 0.027 -26.862 1.00 98.00 107 ASP A O 1
ATOM 829 N N . GLU A 1 108 ? 9.438 -1.504 -25.305 1.00 98.00 108 GLU A N 1
ATOM 830 C CA . GLU A 1 108 ? 8.535 -2.295 -26.149 1.00 98.00 108 GLU A CA 1
ATOM 831 C C . GLU A 1 108 ? 7.129 -1.678 -26.305 1.00 98.00 108 GLU A C 1
ATOM 833 O O . GLU A 1 108 ? 6.423 -1.980 -27.270 1.00 98.00 108 GLU A O 1
ATOM 838 N N . ASN A 1 109 ? 6.699 -0.818 -25.372 1.00 97.50 109 ASN A N 1
ATOM 839 C CA . ASN A 1 109 ? 5.346 -0.247 -25.308 1.00 97.50 109 ASN A CA 1
ATOM 840 C C . ASN A 1 109 ? 5.353 1.295 -25.165 1.00 97.50 109 ASN A C 1
ATOM 842 O O . ASN A 1 109 ? 4.649 1.824 -24.293 1.00 97.50 109 ASN A O 1
ATOM 846 N N . PRO A 1 110 ? 6.076 2.049 -26.016 1.00 97.12 110 PRO A N 1
ATOM 847 C CA . PRO A 1 110 ? 6.352 3.474 -25.797 1.00 97.12 110 PRO A CA 1
ATOM 848 C C . PRO A 1 110 ? 5.090 4.343 -25.693 1.00 97.12 110 PRO A C 1
ATOM 850 O O . PRO A 1 110 ? 5.065 5.296 -24.916 1.00 97.12 110 PRO A O 1
ATOM 853 N N . ASP A 1 111 ? 4.024 3.975 -26.407 1.00 97.81 111 ASP A N 1
ATOM 854 C CA . ASP A 1 111 ? 2.784 4.758 -26.475 1.00 97.81 111 ASP A CA 1
ATOM 855 C C . ASP A 1 111 ? 1.726 4.354 -25.433 1.00 97.81 111 ASP A C 1
ATOM 857 O O . ASP A 1 111 ? 0.679 4.988 -25.350 1.00 97.81 111 ASP A O 1
ATOM 861 N N . SER A 1 112 ? 1.946 3.280 -24.661 1.00 96.81 112 SER A N 1
ATOM 862 C CA . SER A 1 112 ? 0.911 2.731 -23.760 1.00 96.81 112 SER A CA 1
ATOM 863 C C . SER A 1 112 ? 1.404 2.312 -22.380 1.00 96.81 112 SER A C 1
ATOM 865 O O . SER A 1 112 ? 0.588 1.963 -21.526 1.00 96.81 112 SER A O 1
ATOM 867 N N . TRP A 1 113 ? 2.716 2.345 -22.123 1.00 97.06 113 TRP A N 1
ATOM 868 C CA . TRP A 1 113 ? 3.275 1.867 -20.859 1.00 97.06 113 TRP A CA 1
ATOM 869 C C . TRP A 1 113 ? 2.686 2.589 -19.641 1.00 97.06 113 TRP A C 1
ATOM 871 O O . TRP A 1 113 ? 2.449 1.953 -18.619 1.00 97.06 113 TRP A O 1
ATOM 881 N N . TYR A 1 114 ? 2.418 3.896 -19.750 1.00 94.62 114 TYR A N 1
ATOM 882 C CA . TYR A 1 114 ? 1.910 4.704 -18.640 1.00 94.62 114 TYR A CA 1
ATOM 883 C C . TYR A 1 114 ? 0.475 4.320 -18.273 1.00 94.62 114 TYR A C 1
ATOM 885 O O . TYR A 1 114 ? 0.155 4.125 -17.097 1.00 94.62 114 TYR A O 1
ATOM 893 N N . ASP A 1 115 ? -0.379 4.149 -19.280 1.00 93.38 115 ASP A N 1
ATOM 894 C CA . ASP A 1 115 ? -1.758 3.716 -19.078 1.00 93.38 115 ASP A CA 1
ATOM 895 C C . ASP A 1 115 ? -1.790 2.293 -18.521 1.00 93.38 115 ASP A C 1
ATOM 897 O O . ASP A 1 115 ? -2.491 2.023 -17.544 1.00 93.38 115 ASP A O 1
ATOM 901 N N . LYS A 1 116 ? -0.968 1.387 -19.064 1.00 93.56 116 LYS A N 1
ATOM 902 C CA . LYS A 1 116 ? -0.848 0.012 -18.560 1.00 93.56 116 LYS A CA 1
ATOM 903 C C . LYS A 1 116 ? -0.317 -0.035 -17.131 1.00 93.56 116 LYS A C 1
ATOM 905 O O . LYS A 1 116 ? -0.835 -0.806 -16.327 1.00 93.56 116 LYS A O 1
ATOM 910 N N . LEU A 1 117 ? 0.649 0.813 -16.769 1.00 93.69 117 LEU A N 1
ATOM 911 C CA . LEU A 1 117 ? 1.113 0.928 -15.387 1.00 93.69 117 LEU A CA 1
ATOM 912 C C . LEU A 1 117 ? -0.062 1.248 -14.463 1.00 93.69 117 LEU A C 1
ATOM 914 O O . LEU A 1 117 ? -0.302 0.525 -13.501 1.00 93.69 117 LEU A O 1
ATOM 918 N N . ASN A 1 118 ? -0.826 2.292 -14.778 1.00 88.00 118 ASN A N 1
ATOM 919 C CA . ASN A 1 118 ? -1.877 2.801 -13.898 1.00 88.00 118 ASN A CA 1
ATOM 920 C C . ASN A 1 118 ? -3.165 1.972 -13.899 1.00 88.00 118 ASN A C 1
ATOM 922 O O . ASN A 1 118 ? -3.955 2.080 -12.960 1.00 88.00 118 ASN A O 1
ATOM 926 N N . THR A 1 119 ? -3.397 1.171 -14.939 1.00 86.75 119 THR A N 1
ATOM 927 C CA . THR A 1 119 ? -4.667 0.461 -15.134 1.00 86.75 119 THR A CA 1
ATOM 928 C C . THR A 1 119 ? -4.543 -1.061 -15.098 1.00 86.75 119 THR A C 1
ATOM 930 O O . THR A 1 119 ? -5.570 -1.727 -15.003 1.00 86.75 119 THR A O 1
ATOM 933 N N . GLU A 1 120 ? -3.337 -1.626 -15.156 1.00 89.56 120 GLU A N 1
ATOM 934 C CA . GLU A 1 120 ? -3.120 -3.078 -15.178 1.00 89.56 120 GLU A CA 1
ATOM 935 C C . GLU A 1 120 ? -1.993 -3.480 -14.223 1.00 89.56 120 GLU A C 1
ATOM 937 O O . GLU A 1 120 ? -2.236 -4.177 -13.241 1.00 89.56 120 GLU A O 1
ATOM 942 N N . LEU A 1 121 ? -0.769 -3.002 -14.461 1.00 93.75 121 LEU A N 1
ATOM 943 C CA . LEU A 1 121 ? 0.427 -3.515 -13.782 1.00 93.75 121 LEU A CA 1
ATOM 944 C C . LEU A 1 121 ? 0.489 -3.148 -12.297 1.00 93.75 121 LEU A C 1
ATOM 946 O O . LEU A 1 121 ? 1.033 -3.914 -11.508 1.00 93.75 121 LEU A O 1
ATOM 950 N N . SER A 1 122 ? -0.078 -2.003 -11.905 1.00 93.94 122 SER A N 1
ATOM 951 C CA . SER A 1 122 ? -0.073 -1.560 -10.505 1.00 93.94 122 SER A CA 1
ATOM 952 C C . SER A 1 122 ? -1.066 -2.312 -9.618 1.00 93.94 122 SER A C 1
ATOM 954 O O . SER A 1 122 ? -1.116 -2.016 -8.433 1.00 93.94 122 SER A O 1
ATOM 956 N N . TYR A 1 123 ? -1.886 -3.232 -10.134 1.00 93.56 123 TYR A N 1
ATOM 957 C CA . TYR A 1 123 ? -2.852 -3.981 -9.321 1.00 93.56 123 TYR A CA 1
ATOM 958 C C . TYR A 1 123 ? -2.260 -5.326 -8.914 1.00 93.56 123 TYR A C 1
ATOM 960 O O . TYR A 1 123 ? -2.325 -6.313 -9.645 1.00 93.56 123 TYR A O 1
ATOM 968 N N . ILE A 1 124 ? -1.652 -5.347 -7.732 1.00 94.62 124 ILE A N 1
ATOM 969 C CA . ILE A 1 124 ? -0.872 -6.475 -7.231 1.00 94.62 124 ILE A CA 1
ATOM 970 C C . ILE A 1 124 ? -1.782 -7.401 -6.422 1.00 94.62 124 ILE A C 1
ATOM 972 O O . ILE A 1 124 ? -2.339 -6.948 -5.422 1.00 94.62 124 ILE A O 1
ATOM 976 N N . PRO A 1 125 ? -1.946 -8.683 -6.793 1.00 95.12 125 PRO A N 1
ATOM 977 C CA . PRO A 1 125 ? -2.675 -9.644 -5.968 1.00 95.12 125 PRO A CA 1
ATOM 978 C C . PRO A 1 125 ? -2.148 -9.672 -4.527 1.00 95.12 125 PRO A C 1
ATOM 980 O O . PRO A 1 125 ? -0.935 -9.613 -4.310 1.00 95.12 125 PRO A O 1
ATOM 983 N N . ILE A 1 126 ? -3.041 -9.752 -3.538 1.00 95.38 126 ILE A N 1
ATOM 984 C CA . ILE A 1 126 ? -2.670 -9.625 -2.118 1.00 95.38 126 ILE A CA 1
ATOM 985 C C . ILE A 1 126 ? -1.663 -10.689 -1.657 1.00 95.38 126 ILE A C 1
ATOM 987 O O . ILE A 1 126 ? -0.785 -10.416 -0.839 1.00 95.38 126 ILE A O 1
ATOM 991 N N . ASP A 1 127 ? -1.738 -11.897 -2.211 1.00 96.88 127 ASP A N 1
ATOM 992 C CA . ASP A 1 127 ? -0.799 -12.981 -1.934 1.00 96.88 127 ASP A CA 1
ATOM 993 C C . ASP A 1 127 ? 0.612 -12.675 -2.458 1.00 96.88 127 ASP A C 1
ATOM 995 O O . ASP A 1 127 ? 1.593 -12.911 -1.745 1.00 96.88 127 ASP A O 1
ATOM 999 N N . ARG A 1 128 ? 0.721 -12.094 -3.661 1.00 96.12 128 ARG A N 1
ATOM 1000 C CA . ARG A 1 128 ? 1.989 -11.583 -4.197 1.00 96.12 128 ARG A CA 1
ATOM 1001 C C . ARG A 1 128 ? 2.509 -10.431 -3.341 1.00 96.12 128 ARG A C 1
ATOM 1003 O O . ARG A 1 128 ? 3.655 -10.496 -2.905 1.00 96.12 128 ARG A O 1
ATOM 1010 N N . PHE A 1 129 ? 1.660 -9.450 -3.032 1.00 97.06 129 PHE A N 1
ATOM 1011 C CA . PHE A 1 129 ? 2.033 -8.280 -2.234 1.00 97.06 129 PHE A CA 1
ATOM 1012 C C . PHE A 1 129 ? 2.652 -8.676 -0.889 1.00 97.06 129 PHE A C 1
ATOM 1014 O O . PHE A 1 129 ? 3.744 -8.236 -0.541 1.00 97.06 129 PHE A O 1
ATOM 1021 N N . ILE A 1 130 ? 1.995 -9.565 -0.139 1.00 97.88 130 ILE A N 1
ATOM 1022 C CA . ILE A 1 130 ? 2.494 -10.032 1.165 1.00 97.88 130 ILE A CA 1
ATOM 1023 C C . ILE A 1 130 ? 3.839 -10.753 1.029 1.00 97.88 130 ILE A C 1
ATOM 1025 O O . ILE A 1 130 ? 4.702 -10.660 1.902 1.00 97.88 130 ILE A O 1
ATOM 1029 N N . LYS A 1 131 ? 4.016 -11.512 -0.052 1.00 97.12 131 LYS A N 1
ATOM 1030 C CA . LYS A 1 131 ? 5.207 -12.329 -0.267 1.00 97.12 131 LYS A CA 1
ATOM 1031 C C . LYS A 1 131 ? 6.412 -11.502 -0.721 1.00 97.12 131 LYS A C 1
ATOM 1033 O O . LYS A 1 131 ? 7.531 -11.813 -0.310 1.00 97.12 131 LYS A O 1
ATOM 1038 N N . GLU A 1 132 ? 6.192 -10.518 -1.586 1.00 95.88 132 GLU A N 1
ATOM 1039 C CA . GLU A 1 132 ? 7.248 -9.862 -2.368 1.00 95.88 132 GLU A CA 1
ATOM 1040 C C . GLU A 1 132 ? 7.445 -8.394 -1.958 1.00 95.88 132 GLU A C 1
ATOM 1042 O O . GLU A 1 132 ? 8.587 -7.953 -1.836 1.00 95.88 132 GLU A O 1
ATOM 1047 N N . ASP A 1 133 ? 6.370 -7.680 -1.610 1.00 96.56 133 ASP A N 1
ATOM 1048 C CA . ASP A 1 133 ? 6.385 -6.220 -1.447 1.00 96.56 133 ASP A CA 1
ATOM 1049 C C . ASP A 1 133 ? 6.264 -5.753 0.014 1.00 96.56 133 ASP A C 1
ATOM 1051 O O . ASP A 1 133 ? 6.844 -4.730 0.389 1.00 96.56 133 ASP A O 1
ATOM 1055 N N . GLU A 1 134 ? 5.555 -6.502 0.871 1.00 95.69 134 GLU A N 1
ATOM 1056 C CA . GLU A 1 134 ? 5.255 -6.107 2.261 1.00 95.69 134 GLU A CA 1
ATOM 1057 C C . GLU A 1 134 ? 6.513 -5.711 3.026 1.00 95.69 134 GLU A C 1
ATOM 1059 O O . GLU A 1 134 ? 6.544 -4.666 3.664 1.00 95.69 134 GLU A O 1
ATOM 1064 N N . LYS A 1 135 ? 7.591 -6.486 2.924 1.00 94.50 135 LYS A N 1
ATOM 1065 C CA . L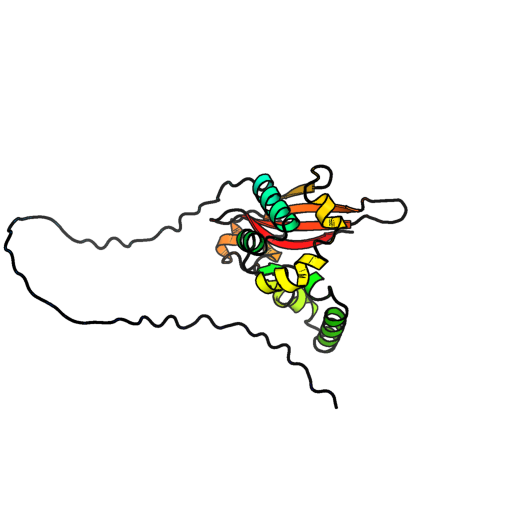YS A 1 135 ? 8.827 -6.204 3.672 1.00 94.50 135 LYS A CA 1
ATOM 1066 C C . LYS A 1 135 ? 9.602 -5.003 3.144 1.00 94.50 135 LYS A C 1
ATOM 1068 O O . LYS A 1 135 ? 10.369 -4.410 3.900 1.00 94.50 135 LYS A O 1
ATOM 1073 N N . LEU A 1 136 ? 9.435 -4.672 1.865 1.00 94.56 136 LEU A N 1
ATOM 1074 C CA . LEU A 1 136 ? 10.069 -3.512 1.237 1.00 94.56 136 LEU A CA 1
ATOM 1075 C C . LEU A 1 136 ? 9.325 -2.234 1.639 1.00 94.56 136 LEU A C 1
ATOM 1077 O O . LEU A 1 136 ? 9.934 -1.226 1.993 1.00 94.56 136 LEU A O 1
ATOM 1081 N N . ILE A 1 137 ? 7.994 -2.304 1.668 1.00 95.56 137 ILE A N 1
ATOM 1082 C CA . ILE A 1 137 ? 7.121 -1.196 2.061 1.00 95.56 137 ILE A CA 1
ATOM 1083 C C . ILE A 1 137 ? 7.116 -0.991 3.577 1.00 95.56 137 ILE A C 1
ATOM 1085 O O . ILE A 1 137 ? 7.175 0.137 4.063 1.00 95.56 137 ILE A O 1
ATOM 1089 N N . PHE A 1 138 ? 7.082 -2.061 4.355 1.00 95.69 138 PHE A N 1
ATOM 1090 C CA . PHE A 1 138 ? 7.081 -2.019 5.811 1.00 95.69 138 PHE A CA 1
ATOM 1091 C C . PHE A 1 138 ? 8.465 -2.378 6.354 1.00 95.69 138 PHE A C 1
ATOM 1093 O O . PHE A 1 138 ? 8.637 -3.290 7.165 1.00 95.69 138 PHE A O 1
ATOM 1100 N N . ASP A 1 139 ? 9.462 -1.615 5.905 1.00 93.12 139 ASP A N 1
ATOM 1101 C CA . ASP A 1 139 ? 10.810 -1.637 6.458 1.00 93.12 139 ASP A CA 1
ATOM 1102 C C . ASP A 1 139 ? 10.824 -1.264 7.959 1.00 93.12 139 ASP A C 1
ATOM 1104 O O . ASP A 1 139 ? 9.826 -0.832 8.549 1.00 93.12 139 ASP A O 1
ATOM 1108 N N . GLN A 1 140 ? 11.981 -1.411 8.605 1.00 93.56 140 GLN A N 1
ATOM 1109 C CA . GLN A 1 140 ? 12.117 -1.149 10.039 1.00 93.56 140 GLN A CA 1
ATOM 1110 C C . GLN A 1 140 ? 11.757 0.296 10.430 1.00 93.56 140 GLN A C 1
ATOM 1112 O O . GLN A 1 140 ? 11.200 0.521 11.509 1.00 93.56 140 GLN A O 1
ATOM 1117 N N . ALA A 1 141 ? 12.068 1.278 9.578 1.00 90.75 141 ALA A N 1
ATOM 1118 C CA . ALA A 1 141 ? 11.745 2.672 9.842 1.00 90.75 141 ALA A CA 1
ATOM 1119 C C . ALA A 1 141 ? 10.230 2.885 9.767 1.00 90.75 141 ALA A C 1
ATOM 1121 O O . ALA A 1 141 ? 9.664 3.447 10.703 1.00 90.75 141 ALA A O 1
ATOM 1122 N N . ALA A 1 142 ? 9.563 2.363 8.736 1.00 93.56 142 ALA A N 1
ATOM 1123 C CA . ALA A 1 142 ? 8.111 2.404 8.606 1.00 93.56 142 ALA A CA 1
ATOM 1124 C C . ALA A 1 142 ? 7.415 1.695 9.779 1.00 93.56 142 ALA A C 1
ATOM 1126 O O . ALA A 1 142 ? 6.591 2.313 10.456 1.00 93.56 142 ALA A O 1
ATOM 1127 N N . LYS A 1 143 ? 7.807 0.450 10.099 1.00 95.94 143 LYS A N 1
ATOM 1128 C CA . LYS A 1 143 ? 7.242 -0.343 11.212 1.00 95.94 143 LYS A CA 1
ATOM 1129 C C . LYS A 1 143 ? 7.320 0.393 12.551 1.00 95.94 143 LYS A C 1
ATOM 1131 O O . LYS A 1 143 ? 6.364 0.355 13.322 1.00 95.94 143 LYS A O 1
ATOM 1136 N N . SER A 1 144 ? 8.401 1.136 12.805 1.00 95.44 144 SER A N 1
ATOM 1137 C CA . SER A 1 144 ? 8.556 1.925 14.039 1.00 95.44 144 SER A CA 1
ATOM 1138 C C . SER A 1 144 ? 7.586 3.112 14.175 1.00 95.44 144 SER A C 1
ATOM 1140 O O . SER A 1 144 ? 7.484 3.691 15.255 1.00 95.44 144 SER A O 1
ATOM 1142 N N . ARG A 1 145 ? 6.883 3.489 13.097 1.00 96.56 145 ARG A N 1
ATOM 1143 C CA . ARG A 1 145 ? 6.014 4.676 13.023 1.00 96.56 145 ARG A CA 1
ATOM 1144 C C . ARG A 1 145 ? 4.527 4.349 12.928 1.00 96.56 145 ARG A C 1
ATOM 1146 O O . ARG A 1 145 ? 3.724 5.209 13.265 1.00 96.56 145 ARG A O 1
ATOM 1153 N N . LEU A 1 146 ? 4.158 3.130 12.520 1.00 96.50 146 LEU A N 1
ATOM 1154 C CA . LEU A 1 146 ? 2.759 2.752 12.246 1.00 96.50 146 LEU A CA 1
ATOM 1155 C C . LEU A 1 146 ? 1.819 2.968 13.443 1.00 96.50 146 LEU A C 1
ATOM 1157 O O . LEU A 1 146 ? 0.653 3.308 13.270 1.00 96.50 146 LEU A O 1
ATOM 1161 N N . MET A 1 147 ? 2.342 2.776 14.656 1.00 94.31 147 MET A N 1
ATOM 1162 C CA . MET A 1 147 ? 1.585 2.869 15.908 1.00 94.31 147 MET A CA 1
ATOM 1163 C C . MET A 1 147 ? 1.837 4.177 16.675 1.00 94.31 147 MET A C 1
ATOM 1165 O O . MET A 1 147 ? 1.317 4.340 17.777 1.00 94.31 147 MET A O 1
ATOM 1169 N N . ASP A 1 148 ? 2.649 5.094 16.138 1.00 96.00 148 ASP A N 1
ATOM 1170 C CA . ASP A 1 148 ? 2.930 6.392 16.758 1.00 96.00 148 ASP A CA 1
ATOM 1171 C C . ASP A 1 148 ? 1.884 7.418 16.286 1.00 96.00 148 ASP A C 1
ATOM 1173 O O . ASP A 1 148 ? 1.948 7.872 15.139 1.00 96.00 148 ASP A O 1
ATOM 1177 N N . PRO A 1 149 ? 0.934 7.840 17.142 1.00 94.44 149 PRO A N 1
ATOM 1178 C CA . PRO A 1 149 ? -0.128 8.756 16.734 1.00 94.44 149 PRO A CA 1
ATOM 1179 C C . PRO A 1 149 ? 0.399 10.135 16.311 1.00 94.44 149 PRO A C 1
ATOM 1181 O O . PRO A 1 149 ? -0.292 10.853 15.600 1.00 94.44 149 PRO A O 1
ATOM 1184 N N . SER A 1 150 ? 1.628 10.517 16.686 1.00 95.88 150 SER A N 1
ATOM 1185 C CA . SER A 1 150 ? 2.251 11.766 16.216 1.00 95.88 150 SER A CA 1
ATOM 1186 C C . SER A 1 150 ? 2.774 11.685 14.775 1.00 95.88 150 SER A C 1
ATOM 1188 O O . SER A 1 150 ? 3.225 12.687 14.213 1.00 95.88 150 SER A O 1
ATOM 1190 N N . LYS A 1 151 ? 2.763 10.485 14.187 1.00 96.81 151 LYS A N 1
ATOM 1191 C CA . LYS A 1 151 ? 3.280 10.182 12.846 1.00 96.81 151 LYS A CA 1
ATOM 1192 C C . LYS A 1 151 ? 2.197 9.729 11.887 1.00 96.81 151 LYS A C 1
ATOM 1194 O O . LYS A 1 151 ? 2.465 9.694 10.689 1.00 96.81 151 LYS A O 1
ATOM 1199 N N . VAL A 1 152 ? 1.015 9.422 12.408 1.00 97.38 152 VAL A N 1
ATOM 1200 C CA . VAL A 1 152 ? -0.138 8.944 11.657 1.00 97.38 152 VAL A CA 1
ATOM 1201 C C . VAL A 1 152 ? -1.148 10.074 11.505 1.00 97.38 152 VAL A C 1
ATOM 1203 O O . VAL A 1 152 ? -1.522 10.724 12.479 1.00 97.38 152 VAL A O 1
ATOM 1206 N N . LYS A 1 153 ? -1.625 10.287 10.282 1.00 97.12 153 LYS A N 1
ATOM 1207 C CA . LYS A 1 153 ? -2.755 11.167 9.982 1.00 97.12 153 LYS A CA 1
ATOM 1208 C C . LYS A 1 153 ? -3.760 10.404 9.133 1.00 97.12 153 LYS A C 1
ATOM 1210 O O . LYS A 1 153 ? -3.370 9.808 8.140 1.00 97.12 153 LYS A O 1
ATOM 1215 N N . ILE A 1 154 ? -5.036 10.460 9.499 1.00 96.50 154 ILE A N 1
ATOM 1216 C CA . ILE A 1 154 ? -6.118 9.841 8.727 1.00 96.50 154 ILE A CA 1
ATOM 1217 C C . ILE A 1 154 ? -6.956 10.938 8.075 1.00 96.50 154 ILE A C 1
ATOM 1219 O O . ILE A 1 154 ? -7.273 11.941 8.720 1.00 96.50 154 ILE A O 1
ATOM 1223 N N . MET A 1 155 ? -7.301 10.774 6.800 1.00 95.06 155 MET A N 1
ATOM 1224 C CA . MET A 1 155 ? -8.104 11.741 6.051 1.00 95.06 155 MET A CA 1
ATOM 1225 C C . MET A 1 155 ? -9.017 11.087 5.015 1.00 95.06 155 MET A C 1
ATOM 1227 O O . MET A 1 155 ? -8.849 9.921 4.673 1.00 95.06 155 MET A O 1
ATOM 1231 N N . ASP A 1 156 ? -10.022 11.835 4.563 1.00 92.81 156 ASP A N 1
ATOM 1232 C CA . ASP A 1 156 ? -10.899 11.433 3.462 1.00 92.81 156 ASP A CA 1
ATOM 1233 C C . ASP A 1 156 ? -10.202 11.626 2.113 1.00 92.81 156 ASP A C 1
ATOM 1235 O O . ASP A 1 156 ? -9.627 12.688 1.875 1.00 92.81 156 ASP A O 1
ATOM 1239 N N . ASP A 1 157 ? -10.342 10.649 1.214 1.00 85.62 157 ASP A N 1
ATOM 1240 C CA . ASP A 1 157 ? -9.792 10.701 -0.150 1.00 85.62 157 ASP A CA 1
ATOM 1241 C C . ASP A 1 157 ? -10.838 10.334 -1.215 1.00 85.62 157 ASP A C 1
ATOM 1243 O O . ASP A 1 157 ? -10.620 9.635 -2.203 1.00 85.62 157 ASP A O 1
ATOM 1247 N N . ASN A 1 158 ? -12.057 10.833 -1.020 1.00 80.25 158 ASN A N 1
ATOM 1248 C CA . ASN A 1 158 ? -13.148 10.556 -1.952 1.00 80.25 158 ASN A CA 1
ATOM 1249 C C . ASN A 1 158 ? -12.923 11.164 -3.354 1.00 80.25 158 ASN A C 1
ATOM 1251 O O . ASN A 1 158 ? -13.650 10.825 -4.285 1.00 80.25 158 ASN A O 1
ATOM 1255 N N . VAL A 1 159 ? -11.935 12.053 -3.518 1.00 81.25 159 VAL A N 1
ATOM 1256 C CA . VAL A 1 159 ? -11.602 12.689 -4.803 1.00 81.25 159 VAL A CA 1
ATOM 1257 C C . VAL A 1 159 ? -10.857 11.746 -5.750 1.00 81.25 159 VAL A C 1
ATOM 1259 O O . VAL A 1 159 ? -11.038 11.851 -6.962 1.00 81.25 159 VAL A O 1
ATOM 1262 N N . ASN A 1 160 ? -10.091 10.790 -5.216 1.00 79.44 160 ASN A N 1
ATOM 1263 C CA . ASN A 1 160 ? -9.286 9.858 -6.006 1.00 79.44 160 ASN A CA 1
ATOM 1264 C C . ASN A 1 160 ? -9.917 8.466 -6.141 1.00 79.44 160 ASN A C 1
ATOM 1266 O O . ASN A 1 160 ? -9.263 7.549 -6.632 1.00 79.44 160 ASN A O 1
ATOM 1270 N N . LYS A 1 161 ? -11.204 8.302 -5.798 1.00 78.94 161 LYS A N 1
ATOM 1271 C CA . LYS A 1 161 ? -11.940 7.024 -5.922 1.00 78.94 161 LYS A CA 1
ATOM 1272 C C . LYS A 1 161 ? -11.737 6.306 -7.245 1.00 78.94 161 LYS A C 1
ATOM 1274 O O . LYS A 1 161 ? -11.558 5.093 -7.259 1.00 78.94 161 LYS A O 1
ATOM 1279 N N . LYS A 1 162 ? -11.688 7.063 -8.341 1.00 78.38 162 LYS A N 1
ATOM 1280 C CA . LYS A 1 162 ? -11.506 6.516 -9.688 1.00 78.38 162 LYS A CA 1
ATOM 1281 C C . LYS A 1 162 ? -10.207 5.731 -9.860 1.00 78.38 162 LYS A C 1
ATOM 1283 O O . LYS A 1 162 ? -10.147 4.801 -10.653 1.00 78.38 162 LYS A O 1
ATOM 1288 N N . LEU A 1 163 ? -9.169 6.071 -9.095 1.00 77.25 163 LEU A N 1
ATOM 1289 C CA . LEU A 1 163 ? -7.908 5.332 -9.111 1.00 77.25 163 LEU A CA 1
ATOM 1290 C C . LEU A 1 163 ? -8.062 3.911 -8.567 1.00 77.25 163 LEU A C 1
ATOM 1292 O O . LEU A 1 163 ? -7.223 3.073 -8.863 1.00 77.25 163 LEU A O 1
ATOM 1296 N N . TYR A 1 164 ? -9.116 3.638 -7.802 1.00 75.88 164 TYR A N 1
ATOM 1297 C CA . TYR A 1 164 ? -9.374 2.358 -7.152 1.00 75.88 164 TYR A CA 1
ATOM 1298 C C . TYR A 1 164 ? -10.524 1.595 -7.820 1.00 75.88 164 TYR A C 1
ATOM 1300 O O . TYR A 1 164 ? -10.954 0.573 -7.295 1.00 75.88 164 TYR A O 1
ATOM 1308 N N . GLU A 1 165 ? -10.962 2.021 -9.013 1.00 67.62 165 GLU A N 1
ATOM 1309 C CA . GLU A 1 165 ? -12.006 1.348 -9.807 1.00 67.62 165 GLU A CA 1
ATOM 1310 C C . GLU A 1 165 ? -11.700 -0.105 -10.135 1.00 67.62 165 GLU A C 1
ATOM 1312 O O . GLU A 1 165 ? -12.598 -0.935 -10.226 1.00 67.62 165 GLU A O 1
ATOM 1317 N N . LYS A 1 166 ? -10.413 -0.423 -10.256 1.00 66.75 166 LYS A N 1
ATOM 1318 C CA . LYS A 1 166 ? -9.943 -1.793 -10.452 1.00 66.75 166 LYS A CA 1
ATOM 1319 C C . LYS A 1 166 ? -9.317 -2.393 -9.198 1.00 66.75 166 LYS A C 1
ATOM 1321 O O . LYS A 1 166 ? -8.768 -3.490 -9.273 1.00 66.75 166 LYS A O 1
ATOM 1326 N N . SER A 1 167 ? -9.355 -1.691 -8.058 1.00 61.47 167 SER A N 1
ATOM 1327 C CA . SER A 1 167 ? -9.012 -2.331 -6.789 1.00 61.47 167 SER A CA 1
ATOM 1328 C C . SER A 1 167 ? -10.018 -3.460 -6.620 1.00 61.47 167 SER A C 1
ATOM 1330 O O . SER A 1 167 ? -11.215 -3.245 -6.786 1.00 61.47 167 SER A O 1
ATOM 1332 N N . CYS A 1 168 ? -9.529 -4.679 -6.425 1.00 73.44 168 CYS A N 1
ATOM 1333 C CA . CYS A 1 168 ? -10.300 -5.917 -6.510 1.00 73.44 168 CYS A CA 1
ATOM 1334 C C . CYS A 1 168 ? -11.233 -6.081 -5.295 1.00 73.44 168 CYS A C 1
ATOM 1336 O O . CYS A 1 168 ? -11.202 -7.090 -4.603 1.00 73.44 168 CYS A O 1
ATOM 1338 N N . VAL A 1 169 ? -11.982 -5.033 -4.970 1.00 62.66 169 VAL A N 1
ATOM 1339 C CA . VAL A 1 169 ? -12.716 -4.833 -3.724 1.00 62.66 169 VAL A CA 1
ATOM 1340 C C . VAL A 1 169 ? -14.207 -4.728 -3.979 1.00 62.66 169 VAL A C 1
ATOM 1342 O O . VAL A 1 169 ? -14.998 -5.096 -3.117 1.00 62.66 169 VAL A O 1
ATOM 1345 N N . ALA A 1 170 ? -14.601 -4.223 -5.146 1.00 59.69 170 ALA A N 1
ATOM 1346 C CA . ALA A 1 170 ? -15.983 -3.874 -5.408 1.00 59.69 170 ALA A CA 1
ATOM 1347 C C . ALA A 1 170 ? -16.282 -3.847 -6.911 1.00 59.69 170 ALA A C 1
ATOM 1349 O O . ALA A 1 170 ? -15.440 -3.464 -7.722 1.00 59.69 170 ALA A O 1
ATOM 1350 N N . GLU A 1 171 ? -17.511 -4.221 -7.269 1.00 63.97 171 GLU A N 1
ATOM 1351 C CA . GLU A 1 171 ? -18.083 -3.863 -8.568 1.00 63.97 171 GLU A CA 1
ATOM 1352 C C . GLU A 1 171 ? -18.202 -2.331 -8.649 1.00 63.97 171 GLU A C 1
ATOM 1354 O O . GLU A 1 171 ? -18.394 -1.667 -7.631 1.00 63.97 171 GLU A O 1
ATOM 1359 N N . GLN A 1 172 ? -18.138 -1.748 -9.850 1.00 61.66 172 GLN A N 1
ATOM 1360 C CA . GLN A 1 172 ? -18.126 -0.286 -10.037 1.00 61.66 172 GLN A CA 1
ATOM 1361 C C . GLN A 1 172 ? -19.251 0.446 -9.274 1.00 61.66 172 GLN A C 1
ATOM 1363 O O . GLN A 1 172 ? -19.028 1.522 -8.727 1.00 61.66 172 GLN A O 1
ATOM 1368 N N . SER A 1 173 ? -20.450 -0.144 -9.201 1.00 56.78 173 SER A N 1
ATOM 1369 C CA . SER A 1 173 ? -21.596 0.425 -8.476 1.00 56.78 173 SER A CA 1
ATOM 1370 C C . SER A 1 173 ? -21.373 0.549 -6.969 1.00 56.78 173 SER A C 1
ATOM 1372 O O . SER A 1 173 ? -21.953 1.424 -6.335 1.00 56.78 173 SER A O 1
ATOM 1374 N N . ASP A 1 174 ? -20.548 -0.323 -6.394 1.00 68.50 174 ASP A N 1
ATOM 1375 C CA . ASP A 1 174 ? -20.258 -0.330 -4.963 1.00 68.50 174 ASP A CA 1
ATOM 1376 C C . ASP A 1 174 ? -19.217 0.762 -4.617 1.00 68.50 174 ASP A C 1
ATOM 1378 O O . ASP A 1 174 ? -19.217 1.302 -3.511 1.00 68.50 174 ASP A O 1
ATOM 1382 N N . LEU A 1 175 ? -18.386 1.181 -5.582 1.00 70.38 175 LEU A N 1
ATOM 1383 C CA . LEU A 1 175 ? -17.368 2.228 -5.404 1.00 70.38 175 LEU A CA 1
ATOM 1384 C C . LEU A 1 175 ? -17.928 3.651 -5.362 1.00 70.38 175 LEU A C 1
ATOM 1386 O O . LEU A 1 175 ? -17.40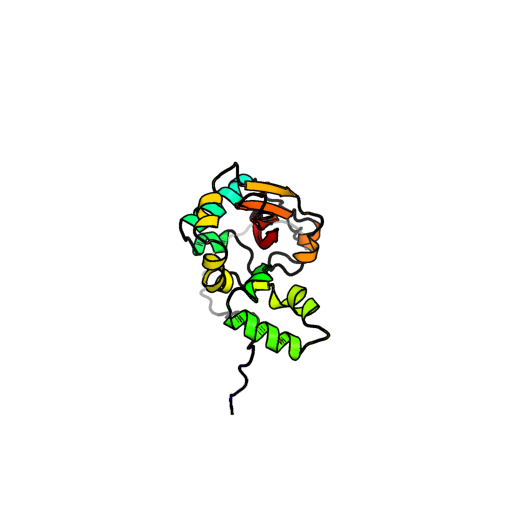4 4.505 -4.637 1.00 70.38 175 LEU A O 1
ATOM 1390 N N . ASP A 1 176 ? -18.989 3.917 -6.127 1.00 73.25 176 ASP A N 1
ATOM 1391 C CA . ASP A 1 176 ? -19.637 5.233 -6.146 1.00 73.25 176 ASP A CA 1
ATOM 1392 C C . ASP A 1 176 ? -20.098 5.625 -4.730 1.00 73.25 176 ASP A C 1
ATOM 1394 O O . ASP A 1 176 ? -19.928 6.772 -4.292 1.00 73.25 176 ASP A O 1
ATOM 1398 N N . GLU A 1 177 ? -20.577 4.640 -3.968 1.00 77.44 177 GLU A N 1
ATOM 1399 C CA . GLU A 1 177 ? -21.058 4.799 -2.598 1.00 77.44 177 GLU A CA 1
ATOM 1400 C C . GLU A 1 177 ? -19.956 4.614 -1.538 1.00 77.44 177 GLU A C 1
ATOM 1402 O O . GLU A 1 177 ? -19.996 5.291 -0.508 1.00 77.44 177 GLU A O 1
ATOM 1407 N N . ALA A 1 178 ? -18.950 3.764 -1.778 1.00 82.81 178 ALA A N 1
ATOM 1408 C CA . ALA A 1 178 ? -17.893 3.438 -0.812 1.00 82.81 178 ALA A CA 1
ATOM 1409 C C . ALA A 1 178 ? -17.050 4.650 -0.397 1.00 82.81 178 ALA A C 1
ATOM 1411 O O . ALA A 1 178 ? -16.605 5.423 -1.239 1.00 82.81 178 ALA A O 1
ATOM 1412 N N . LYS A 1 179 ? -16.755 4.823 0.892 1.00 88.50 179 LYS A N 1
ATOM 1413 C CA . LYS A 1 179 ? -15.851 5.888 1.361 1.00 88.50 179 LYS A CA 1
ATOM 1414 C C . LYS A 1 179 ? -14.395 5.464 1.220 1.00 88.50 179 LYS A C 1
ATOM 1416 O O . LYS A 1 179 ? -14.044 4.346 1.584 1.00 88.50 179 LYS A O 1
ATOM 1421 N N . LEU A 1 180 ? -13.546 6.387 0.775 1.00 90.44 180 LEU A N 1
ATOM 1422 C CA . LEU A 1 180 ? -12.097 6.212 0.815 1.00 90.44 180 LEU A CA 1
ATOM 1423 C C . LEU A 1 180 ? -11.473 6.991 1.960 1.00 90.44 180 LEU A C 1
ATOM 1425 O O . LEU A 1 180 ? -11.767 8.172 2.175 1.00 90.44 180 LEU A O 1
ATOM 1429 N N . LYS A 1 181 ? -10.566 6.314 2.656 1.00 94.12 181 LYS A N 1
ATOM 1430 C CA . LYS A 1 181 ? -9.719 6.881 3.694 1.00 94.12 181 LYS A CA 1
ATOM 1431 C C . LYS A 1 181 ? -8.263 6.667 3.330 1.00 94.12 181 LYS A C 1
ATOM 1433 O O . LYS A 1 181 ? -7.877 5.578 2.922 1.00 94.12 181 LYS A O 1
ATOM 1438 N N . GLU A 1 182 ? -7.448 7.679 3.557 1.00 95.62 182 GLU A N 1
ATOM 1439 C CA . GLU A 1 182 ? -6.000 7.549 3.524 1.00 95.62 182 GLU A CA 1
ATOM 1440 C C . GLU A 1 182 ? -5.444 7.637 4.936 1.00 95.62 182 GLU A C 1
ATOM 1442 O O . GLU A 1 182 ? -5.840 8.491 5.733 1.00 95.62 182 GLU A O 1
ATOM 1447 N N . VAL A 1 183 ? -4.492 6.759 5.225 1.00 97.56 183 VAL A N 1
ATOM 1448 C CA . VAL A 1 183 ? -3.648 6.809 6.409 1.00 97.56 183 VAL A CA 1
ATOM 1449 C C . VAL A 1 183 ? -2.244 7.195 5.959 1.00 97.56 183 VAL A C 1
ATOM 1451 O O . VAL A 1 183 ? -1.556 6.432 5.286 1.00 97.56 183 VAL A O 1
ATOM 1454 N N . LEU A 1 184 ? -1.809 8.388 6.345 1.00 97.38 184 LEU A N 1
ATOM 1455 C CA . LEU A 1 184 ? -0.490 8.925 6.049 1.00 97.38 184 LEU A CA 1
ATOM 1456 C C . LEU A 1 184 ? 0.427 8.648 7.236 1.00 97.38 184 LEU A C 1
ATOM 1458 O O . LEU A 1 184 ? 0.155 9.093 8.353 1.00 97.38 184 LEU A O 1
ATOM 1462 N N . VAL A 1 185 ? 1.536 7.958 6.989 1.00 97.75 185 VAL A N 1
ATOM 1463 C CA . VAL A 1 185 ? 2.572 7.659 7.980 1.00 97.75 185 VAL A CA 1
ATOM 1464 C C . VAL A 1 185 ? 3.843 8.411 7.620 1.00 97.75 185 VAL A C 1
ATOM 1466 O O . VAL A 1 185 ? 4.484 8.140 6.608 1.00 97.75 185 VAL A O 1
ATOM 1469 N N . THR A 1 186 ? 4.244 9.346 8.477 1.00 96.69 186 THR A N 1
ATOM 1470 C CA . THR A 1 186 ? 5.479 10.118 8.294 1.00 96.69 186 THR A CA 1
ATOM 1471 C C . THR A 1 186 ? 6.681 9.288 8.745 1.00 96.69 186 THR A C 1
ATOM 1473 O O . THR A 1 186 ? 6.910 9.113 9.947 1.00 96.69 186 THR A O 1
ATOM 1476 N N . VAL A 1 187 ? 7.460 8.783 7.786 1.00 93.50 187 VAL A N 1
ATOM 1477 C CA . VAL A 1 187 ? 8.640 7.936 8.035 1.00 93.50 187 VAL A CA 1
ATOM 1478 C C . VAL A 1 187 ? 9.862 8.795 8.353 1.00 93.50 187 VAL A C 1
ATOM 1480 O O . VAL A 1 187 ? 10.557 8.554 9.345 1.00 93.50 187 VAL A O 1
ATOM 1483 N N . SER A 1 188 ? 10.062 9.859 7.577 1.00 91.50 188 SER A N 1
ATOM 1484 C CA . SER A 1 188 ? 11.025 10.930 7.837 1.00 91.50 188 SER A CA 1
ATOM 1485 C C . SER A 1 188 ? 10.328 12.282 7.700 1.00 91.50 188 SER A C 1
ATOM 1487 O O . SER A 1 188 ? 9.519 12.498 6.803 1.00 91.50 188 SER A O 1
ATOM 1489 N N . GLY A 1 189 ? 10.602 13.191 8.636 1.00 86.75 189 GLY A N 1
ATOM 1490 C CA . GLY A 1 189 ? 10.055 14.547 8.580 1.00 86.75 189 GLY A CA 1
ATOM 1491 C C . GLY A 1 189 ? 10.871 15.461 7.659 1.00 86.75 189 GLY A C 1
ATOM 1492 O O . GLY A 1 189 ? 12.046 15.165 7.411 1.00 86.75 189 GLY A O 1
ATOM 1493 N N . PRO A 1 190 ? 10.288 16.590 7.223 1.00 86.50 190 PRO A N 1
ATOM 1494 C CA . PRO A 1 190 ? 11.003 17.604 6.461 1.00 86.50 190 PRO A CA 1
ATOM 1495 C C . PRO A 1 190 ? 12.204 18.145 7.239 1.00 86.50 190 PRO A C 1
ATOM 1497 O O . PRO A 1 190 ? 12.193 18.272 8.467 1.00 86.50 190 PRO A O 1
ATOM 1500 N N . SER A 1 191 ? 13.248 18.503 6.506 1.00 88.94 191 SER A N 1
ATOM 1501 C CA . SER A 1 191 ? 14.456 19.141 7.020 1.00 88.94 191 SER A CA 1
ATOM 1502 C C . SER A 1 191 ? 15.030 20.102 5.981 1.00 88.94 191 SER A C 1
ATOM 1504 O O . SER A 1 191 ? 14.627 20.105 4.824 1.00 88.94 191 SER A O 1
ATOM 1506 N N . ASN A 1 192 ? 16.073 20.851 6.344 1.00 90.19 192 ASN A N 1
ATOM 1507 C CA . ASN A 1 192 ? 16.783 21.723 5.397 1.00 90.19 192 ASN A CA 1
ATOM 1508 C C . ASN A 1 192 ? 17.461 20.965 4.233 1.00 90.19 192 ASN A C 1
ATOM 1510 O O . ASN A 1 192 ? 18.077 21.597 3.380 1.00 90.19 192 ASN A O 1
ATOM 1514 N N . LYS A 1 193 ? 17.435 19.624 4.234 1.00 89.12 193 LYS A N 1
ATOM 1515 C CA . LYS A 1 193 ? 18.099 18.763 3.243 1.00 89.12 193 LYS A CA 1
ATOM 1516 C C . LYS A 1 193 ? 17.155 17.784 2.536 1.00 89.12 193 LYS A C 1
ATOM 1518 O O . LYS A 1 193 ? 17.612 17.072 1.651 1.00 89.12 193 LYS A O 1
ATOM 1523 N N . SER A 1 194 ? 15.898 17.679 2.962 1.00 87.62 194 SER A N 1
ATOM 1524 C CA . SER A 1 194 ? 14.952 16.675 2.464 1.00 87.62 194 SER A CA 1
ATOM 1525 C C . SER A 1 194 ? 13.526 17.124 2.753 1.00 87.62 194 SER A C 1
ATOM 1527 O O . SER A 1 194 ? 13.266 17.643 3.838 1.00 87.62 194 SER A O 1
ATOM 1529 N N . GLU A 1 195 ? 12.626 16.905 1.797 1.00 88.19 195 GLU A N 1
ATOM 1530 C CA . GLU A 1 195 ? 11.188 17.197 1.911 1.00 88.19 195 GLU A CA 1
ATOM 1531 C C . GLU A 1 195 ? 10.495 16.302 2.958 1.00 88.19 195 GLU A C 1
ATOM 1533 O O . GLU A 1 195 ? 9.527 16.714 3.594 1.00 88.19 195 GLU A O 1
ATOM 1538 N N . GLY A 1 196 ? 11.119 15.170 3.288 1.00 90.62 196 GLY A N 1
ATOM 1539 C CA . GLY A 1 196 ? 10.549 14.136 4.134 1.00 90.62 196 GLY A CA 1
ATOM 1540 C C . GLY A 1 196 ? 10.249 12.900 3.299 1.00 90.62 196 GLY A C 1
ATOM 1541 O O . GLY A 1 196 ? 10.745 12.762 2.184 1.00 90.62 196 GLY A O 1
ATOM 1542 N N . ILE A 1 197 ? 9.545 11.949 3.909 1.00 93.44 197 ILE A N 1
ATOM 1543 C CA . ILE A 1 197 ? 8.878 10.842 3.225 1.00 93.44 197 ILE A CA 1
ATOM 1544 C C . ILE A 1 197 ? 7.633 10.506 4.040 1.00 93.44 197 ILE A C 1
ATOM 1546 O O . ILE A 1 197 ? 7.721 10.163 5.231 1.00 93.44 197 ILE A O 1
ATOM 1550 N N . GLN A 1 198 ? 6.478 10.539 3.388 1.00 95.44 198 GLN A N 1
ATOM 1551 C CA . GLN A 1 198 ? 5.244 9.953 3.889 1.00 95.44 198 GLN A CA 1
ATOM 1552 C C . GLN A 1 198 ? 4.893 8.710 3.076 1.00 95.44 198 GLN A C 1
ATOM 1554 O O . GLN A 1 198 ? 4.975 8.707 1.851 1.00 95.44 198 GLN A O 1
ATOM 1559 N N . LYS A 1 199 ? 4.493 7.647 3.773 1.00 96.81 199 LYS A N 1
ATOM 1560 C CA . LYS A 1 199 ? 3.863 6.470 3.172 1.00 96.81 199 LYS A CA 1
ATOM 1561 C C . LYS A 1 199 ? 2.356 6.620 3.321 1.00 96.81 199 LYS A C 1
ATOM 1563 O O . LYS A 1 199 ? 1.885 6.932 4.414 1.00 96.81 199 LYS A O 1
ATOM 1568 N N . VAL A 1 200 ? 1.621 6.430 2.238 1.00 96.44 200 VAL A N 1
ATOM 1569 C CA . VAL A 1 200 ? 0.168 6.576 2.179 1.00 96.44 200 VAL A CA 1
ATOM 1570 C C . VAL A 1 200 ? -0.441 5.194 2.021 1.00 96.44 200 VAL A C 1
ATOM 1572 O O . VAL A 1 200 ? -0.060 4.439 1.129 1.00 96.44 200 VAL A O 1
ATOM 1575 N N . PHE A 1 201 ? -1.380 4.862 2.901 1.00 96.94 201 PHE A N 1
ATOM 1576 C CA . PHE A 1 201 ? -2.120 3.608 2.876 1.00 96.94 201 PHE A CA 1
ATOM 1577 C C . PHE A 1 201 ? -3.597 3.915 2.667 1.00 96.94 201 PHE A C 1
ATOM 1579 O O . PHE A 1 201 ? -4.225 4.561 3.506 1.00 96.94 201 PHE A O 1
ATOM 1586 N N . THR A 1 202 ? -4.151 3.462 1.551 1.00 95.19 202 THR A N 1
ATOM 1587 C CA . THR A 1 202 ? -5.547 3.715 1.197 1.00 95.19 202 THR A CA 1
ATOM 1588 C C . THR A 1 202 ? -6.428 2.561 1.656 1.00 95.19 202 THR A C 1
ATOM 1590 O O . THR A 1 202 ? -6.116 1.389 1.429 1.00 95.19 202 THR A O 1
ATOM 1593 N N . PHE A 1 203 ? -7.557 2.906 2.264 1.00 94.31 203 PHE A N 1
ATOM 1594 C CA . PHE A 1 203 ? -8.594 1.996 2.716 1.00 94.31 203 PHE A CA 1
ATOM 1595 C C . PHE A 1 203 ? -9.929 2.360 2.081 1.00 94.31 203 PHE A C 1
ATOM 1597 O O . PHE A 1 203 ? -10.283 3.537 1.996 1.00 94.31 203 PHE A O 1
ATOM 1604 N N . ILE A 1 204 ? -10.686 1.342 1.691 1.00 90.88 204 ILE A N 1
ATOM 1605 C CA . ILE A 1 204 ? -12.017 1.492 1.112 1.00 90.88 204 ILE A CA 1
ATOM 1606 C C . ILE A 1 204 ? -13.071 0.843 2.000 1.00 90.88 204 ILE A C 1
ATOM 1608 O O . ILE A 1 204 ? -12.863 -0.265 2.485 1.00 90.88 204 ILE A O 1
ATOM 1612 N N . ASP A 1 205 ? -14.170 1.554 2.250 1.00 88.69 205 ASP A N 1
ATOM 1613 C CA . ASP A 1 205 ? -15.307 1.046 3.021 1.00 88.69 205 ASP A CA 1
ATOM 1614 C C . ASP A 1 205 ? -16.066 -0.004 2.205 1.00 88.69 205 ASP A C 1
ATOM 1616 O O . ASP A 1 205 ? -16.401 0.220 1.041 1.00 88.69 205 ASP A O 1
ATOM 1620 N N . THR A 1 206 ? -16.340 -1.146 2.824 1.00 85.94 206 THR A N 1
ATOM 1621 C CA . THR A 1 206 ? -17.064 -2.271 2.230 1.00 85.94 206 THR A CA 1
ATOM 1622 C C . THR A 1 206 ? -18.136 -2.763 3.199 1.00 85.94 206 THR A C 1
ATOM 1624 O O . THR A 1 206 ? -18.171 -2.369 4.368 1.00 85.94 206 THR A O 1
ATOM 1627 N N . GLU A 1 207 ? -18.987 -3.687 2.749 1.00 83.62 207 GLU A N 1
ATOM 1628 C CA . GLU A 1 207 ? -19.939 -4.371 3.637 1.00 83.62 207 GLU A CA 1
ATOM 1629 C C . GLU A 1 207 ? -19.234 -5.130 4.784 1.00 83.62 207 GLU A C 1
ATOM 1631 O O . GLU A 1 207 ? -19.827 -5.344 5.840 1.00 83.62 207 GLU A O 1
ATOM 1636 N N . GLU A 1 208 ? -17.959 -5.496 4.608 1.00 84.06 208 GLU A N 1
ATOM 1637 C CA . GLU A 1 208 ? -17.134 -6.193 5.602 1.00 84.06 208 GLU A CA 1
ATOM 1638 C C . GLU A 1 208 ? -16.260 -5.265 6.463 1.00 84.06 208 GLU A C 1
ATOM 1640 O O . GLU A 1 208 ? -15.418 -5.767 7.210 1.00 84.06 208 GLU A O 1
ATOM 1645 N N . GLY A 1 209 ? -16.390 -3.943 6.327 1.00 89.25 209 GLY A N 1
ATOM 1646 C CA . GLY A 1 209 ? -15.476 -2.988 6.959 1.00 89.25 209 GLY A CA 1
ATOM 1647 C C . GLY A 1 209 ? -14.510 -2.323 5.986 1.00 89.25 209 GLY A C 1
ATOM 1648 O O . GLY A 1 209 ? -14.534 -2.571 4.777 1.00 89.25 209 GLY A O 1
ATOM 1649 N N . TYR A 1 210 ? -13.628 -1.476 6.514 1.00 93.06 210 TYR A N 1
ATOM 1650 C CA . TYR A 1 210 ? -12.567 -0.876 5.705 1.00 93.06 210 TYR A CA 1
ATOM 1651 C C . TYR A 1 210 ? -11.524 -1.927 5.296 1.00 93.06 210 TYR A C 1
ATOM 1653 O O . TYR A 1 210 ? -11.000 -2.656 6.138 1.00 93.06 210 TYR A O 1
ATOM 1661 N N . LYS A 1 211 ? -11.166 -1.965 4.009 1.00 93.69 211 LYS A N 1
ATOM 1662 C CA . LYS A 1 211 ? -10.133 -2.854 3.458 1.00 93.69 211 LYS A CA 1
ATOM 1663 C C . LYS A 1 211 ? -8.964 -2.060 2.897 1.00 93.69 211 LYS A C 1
ATOM 1665 O O . LYS A 1 211 ? -9.165 -1.126 2.122 1.00 93.69 211 LYS A O 1
ATOM 1670 N N . PHE A 1 212 ? -7.742 -2.450 3.248 1.00 95.56 212 PHE A N 1
ATOM 1671 C CA . PHE A 1 212 ? -6.522 -1.909 2.650 1.00 95.56 212 PHE A CA 1
ATOM 1672 C C . PHE A 1 212 ? -6.477 -2.234 1.152 1.00 95.56 212 PHE A C 1
ATOM 1674 O O . PHE A 1 212 ? -6.564 -3.397 0.770 1.00 95.56 212 PHE A O 1
ATOM 1681 N N . CYS A 1 213 ? -6.352 -1.220 0.300 1.00 94.06 213 CYS A N 1
ATOM 1682 C CA . CYS A 1 213 ? -6.472 -1.371 -1.154 1.00 94.06 213 CYS A CA 1
ATOM 1683 C C . CYS A 1 213 ? -5.422 -0.594 -1.956 1.00 94.06 213 CYS A C 1
ATOM 1685 O O . CYS A 1 213 ? -5.377 -0.715 -3.182 1.00 94.06 213 CYS A O 1
ATOM 1687 N N . GLY A 1 214 ? -4.566 0.195 -1.303 1.00 94.44 214 GLY A N 1
ATOM 1688 C CA . GLY A 1 214 ? -3.631 1.062 -2.009 1.00 94.44 214 GLY A CA 1
ATOM 1689 C C . GLY A 1 214 ? -2.417 1.469 -1.206 1.00 94.44 214 GLY A C 1
ATOM 1690 O O . GLY A 1 214 ? -2.523 1.722 -0.011 1.00 94.44 214 GLY A O 1
ATOM 1691 N N . TYR A 1 215 ? -1.285 1.596 -1.886 1.00 95.75 215 TYR A N 1
ATOM 1692 C CA . TYR A 1 215 ? -0.058 2.147 -1.332 1.00 95.75 215 TYR A CA 1
ATOM 1693 C C . TYR A 1 215 ? 0.586 3.135 -2.306 1.00 95.75 215 TYR A C 1
ATOM 1695 O O . TYR A 1 215 ? 0.640 2.894 -3.516 1.00 95.75 215 TYR A O 1
ATOM 1703 N N . SER A 1 216 ? 1.104 4.230 -1.758 1.00 94.12 216 SER A N 1
ATOM 1704 C CA . SER A 1 216 ? 1.955 5.189 -2.459 1.00 94.12 216 SER A CA 1
ATOM 1705 C C . SER A 1 216 ? 2.864 5.934 -1.479 1.00 94.12 216 SER A C 1
ATOM 1707 O O . SER A 1 216 ? 2.736 5.818 -0.256 1.00 94.12 216 SER A O 1
ATOM 1709 N N . THR A 1 217 ? 3.788 6.722 -2.016 1.00 94.19 217 THR A N 1
ATOM 1710 C CA . THR A 1 217 ? 4.654 7.622 -1.255 1.00 94.19 217 THR A CA 1
ATOM 1711 C C . THR A 1 217 ? 4.463 9.075 -1.672 1.00 94.19 217 THR A C 1
ATOM 1713 O O . THR A 1 217 ? 4.158 9.385 -2.823 1.00 94.19 217 THR A O 1
ATOM 1716 N N . ILE A 1 218 ? 4.652 9.977 -0.710 1.00 91.62 218 ILE A N 1
ATOM 1717 C CA . ILE A 1 218 ? 4.707 11.425 -0.917 1.00 91.62 218 ILE A CA 1
ATOM 1718 C C . ILE A 1 218 ? 6.067 11.906 -0.381 1.00 91.62 218 ILE A C 1
ATOM 1720 O O . ILE A 1 218 ? 6.356 11.642 0.793 1.00 91.62 218 ILE A O 1
ATOM 1724 N N . PRO A 1 219 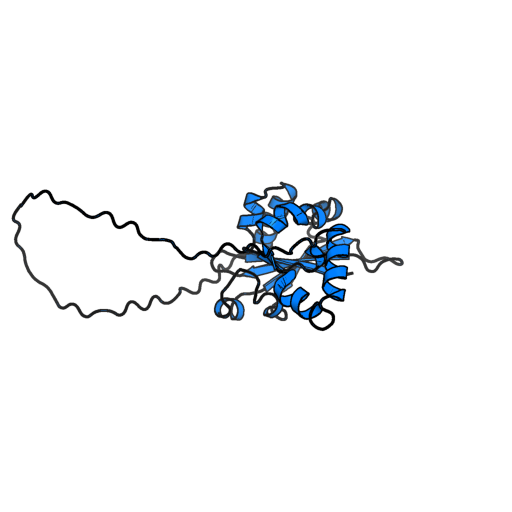? 6.911 12.546 -1.212 1.00 86.94 219 PRO A N 1
ATOM 1725 C CA . PRO A 1 219 ? 8.143 13.206 -0.769 1.00 86.94 219 PRO A CA 1
ATOM 1726 C C . PRO A 1 219 ? 7.897 14.336 0.241 1.00 86.94 219 PRO A C 1
ATOM 1728 O O . PRO A 1 219 ? 6.850 15.014 0.145 1.00 86.94 219 PRO A O 1
#

Organism: NCBI:txid1241337

pLDDT: mean 77.39, std 25.28, range [27.2, 98.44]